Protein AF-A0A286TZJ7-F1 (afdb_monomer_lite)

Organism: NCBI:txid1284222

Foldseek 3Di:
DDLVVLLVVLLVLLVVLLVVLVVLVVPVPDPCSLVCLVVPQLVSLVVSLVSLVVSLVVCVVVADPVLNVLSVVLNVCVCCLNVPPVPPGSNVSSVSSSVSSVVSSVVSCVRRPPVVVVLVVLVVVLVVVLVVCLVPPVVSVVQCVVLVVVDDLSNVVVVQVSSVVSVHHDDDDDDPPDDDDDDPPDPDDDDD

Radius of gyration: 26.47 Å; chains: 1; bounding box: 58×46×73 Å

Secondary structure (DSSP, 8-state):
--HHHHHHHHHHHHHHHHHHHHHHHHH--STTHHHHIIIIIHHHHHHHHHHHHHHHHHHTTTS-HHHHHHHHHHHHHHHHHHS-TT---HHHHHHHHHHHHHHHHHHHHHHHS-HHHHHHHHHHHHHHHHHHHHHH-HHHHHHHHHHHHT-HHHHHHHHHHHHHHTT-----PPPTT---------------

Structure (mmCIF, N/CA/C/O backbone):
data_AF-A0A286TZJ7-F1
#
_entry.id   AF-A0A286TZJ7-F1
#
loop_
_atom_site.group_PDB
_atom_site.id
_atom_site.type_symbol
_atom_site.label_atom_id
_atom_site.label_alt_id
_atom_site.label_comp_id
_atom_site.label_asym_id
_atom_site.label_entity_id
_atom_site.label_seq_id
_atom_site.pdbx_PDB_ins_code
_atom_site.Cartn_x
_atom_site.Cartn_y
_atom_site.Cartn_z
_atom_site.occupancy
_atom_site.B_iso_or_equiv
_atom_site.auth_seq_id
_atom_site.auth_comp_id
_atom_site.auth_asym_id
_atom_site.auth_atom_id
_atom_site.pdbx_PDB_model_num
ATOM 1 N N . MET A 1 1 ? -10.012 10.947 -9.414 1.00 62.97 1 MET A N 1
ATOM 2 C CA . MET A 1 1 ? -9.593 9.661 -8.808 1.00 62.97 1 MET A CA 1
ATOM 3 C C . MET A 1 1 ? -9.092 9.919 -7.397 1.00 62.97 1 MET A C 1
ATOM 5 O O . MET A 1 1 ? -8.568 11.000 -7.150 1.00 62.97 1 MET A O 1
ATOM 9 N N . SER A 1 2 ? -9.296 8.975 -6.473 1.00 86.31 2 SER A N 1
ATOM 10 C CA . SER A 1 2 ? -8.725 9.069 -5.122 1.00 86.31 2 SER A CA 1
ATOM 11 C C . SER A 1 2 ? -7.233 8.723 -5.151 1.00 86.31 2 SER A C 1
ATOM 13 O O . SER A 1 2 ? -6.823 7.910 -5.982 1.00 86.31 2 SER A O 1
ATOM 15 N N . TRP A 1 3 ? -6.443 9.269 -4.220 1.00 87.44 3 TRP A N 1
ATOM 16 C CA . TRP A 1 3 ? -5.019 8.926 -4.100 1.00 87.44 3 TRP A CA 1
ATOM 17 C C . TRP A 1 3 ? -4.809 7.413 -3.905 1.00 87.44 3 TRP A C 1
ATOM 19 O O . TRP A 1 3 ? -3.866 6.840 -4.437 1.00 87.44 3 TRP A O 1
ATOM 29 N N . ARG A 1 4 ? -5.734 6.723 -3.220 1.00 87.31 4 ARG A N 1
ATOM 30 C CA . ARG A 1 4 ? -5.670 5.265 -3.013 1.00 87.31 4 ARG A CA 1
ATOM 31 C C . ARG A 1 4 ? -5.811 4.489 -4.323 1.00 87.31 4 ARG A C 1
ATOM 33 O O . ARG A 1 4 ? -5.135 3.485 -4.518 1.00 87.31 4 ARG A O 1
ATOM 40 N N . THR A 1 5 ? -6.689 4.949 -5.214 1.00 89.44 5 THR A N 1
ATOM 41 C CA . THR A 1 5 ? -6.897 4.336 -6.534 1.00 89.44 5 THR A CA 1
ATOM 42 C C . THR A 1 5 ? -5.672 4.529 -7.425 1.00 89.44 5 THR A C 1
ATOM 44 O O . THR A 1 5 ? -5.256 3.595 -8.100 1.00 89.44 5 THR A O 1
ATOM 47 N N . GLU A 1 6 ? -5.081 5.724 -7.401 1.00 92.75 6 GLU A N 1
ATOM 48 C CA . GLU A 1 6 ? -3.907 6.055 -8.213 1.00 92.75 6 GLU A CA 1
ATOM 49 C C . GLU A 1 6 ? -2.654 5.323 -7.721 1.00 92.75 6 GLU A C 1
ATOM 51 O O . GLU A 1 6 ? -1.965 4.693 -8.521 1.00 92.75 6 GLU A O 1
ATOM 56 N N . TRP A 1 7 ? -2.431 5.276 -6.400 1.00 94.31 7 TRP A N 1
ATOM 57 C CA . TRP A 1 7 ? -1.373 4.444 -5.826 1.00 94.31 7 TRP A CA 1
ATOM 58 C C . TRP A 1 7 ? -1.551 2.971 -6.194 1.00 94.31 7 TRP A C 1
ATOM 60 O O . TRP A 1 7 ? -0.586 2.318 -6.579 1.00 94.31 7 TRP A O 1
ATOM 70 N N . LYS A 1 8 ? -2.779 2.438 -6.113 1.00 93.75 8 LYS A N 1
ATOM 71 C CA . LYS A 1 8 ? -3.035 1.048 -6.497 1.00 93.75 8 LYS A CA 1
ATOM 72 C C . LYS A 1 8 ? -2.621 0.780 -7.947 1.00 93.75 8 LYS A C 1
ATOM 74 O O . LYS A 1 8 ? -1.963 -0.223 -8.194 1.00 93.75 8 LYS A O 1
ATOM 79 N N . ALA A 1 9 ? -2.929 1.682 -8.876 1.00 96.06 9 ALA A N 1
ATOM 80 C CA . ALA A 1 9 ? -2.510 1.539 -10.269 1.00 96.06 9 ALA A CA 1
ATOM 81 C C . ALA A 1 9 ? -0.975 1.533 -10.429 1.00 96.06 9 ALA A C 1
ATOM 83 O O . ALA A 1 9 ? -0.440 0.711 -11.170 1.00 96.06 9 ALA A O 1
ATOM 84 N N . ILE A 1 10 ? -0.258 2.405 -9.709 1.00 96.25 10 ILE A N 1
ATOM 85 C CA . ILE A 1 10 ? 1.217 2.437 -9.708 1.00 96.25 10 ILE A CA 1
ATOM 86 C C . ILE A 1 10 ? 1.787 1.140 -9.118 1.00 96.25 10 ILE A C 1
ATOM 88 O O . ILE A 1 10 ? 2.659 0.515 -9.718 1.00 96.25 10 ILE A O 1
ATOM 92 N N . SER A 1 11 ? 1.261 0.705 -7.973 1.00 95.81 11 SER A N 1
ATOM 93 C CA . SER A 1 11 ? 1.635 -0.541 -7.300 1.00 95.81 11 SER A CA 1
ATOM 94 C C . SER A 1 11 ? 1.440 -1.763 -8.201 1.00 95.81 11 SER A C 1
ATOM 96 O O . SER A 1 11 ? 2.353 -2.573 -8.323 1.00 95.81 11 SER A O 1
ATOM 98 N N . ASP A 1 12 ? 0.285 -1.883 -8.859 1.00 96.38 12 ASP A N 1
ATOM 99 C CA . ASP A 1 12 ? -0.020 -3.004 -9.757 1.00 96.38 12 ASP A CA 1
ATOM 100 C C . ASP A 1 12 ? 0.926 -3.009 -10.982 1.00 96.38 12 ASP A C 1
ATOM 102 O O . ASP A 1 12 ? 1.339 -4.065 -11.468 1.00 96.38 12 ASP A O 1
ATOM 106 N N . ARG A 1 13 ? 1.342 -1.826 -11.459 1.00 95.88 13 ARG A N 1
ATOM 107 C CA . ARG A 1 13 ? 2.341 -1.685 -12.532 1.00 95.88 13 ARG A CA 1
ATOM 108 C C . ARG A 1 13 ? 3.742 -2.108 -12.078 1.00 95.88 13 ARG A C 1
ATOM 110 O O . ARG A 1 13 ? 4.469 -2.717 -12.862 1.00 95.88 13 ARG A O 1
ATOM 117 N N . ILE A 1 14 ? 4.107 -1.825 -10.825 1.00 96.00 14 ILE A N 1
ATOM 118 C CA . ILE A 1 14 ? 5.344 -2.330 -10.214 1.00 96.00 14 ILE A CA 1
ATOM 119 C C . ILE A 1 14 ? 5.302 -3.861 -10.110 1.00 96.00 14 ILE A C 1
ATOM 121 O O . ILE A 1 14 ? 6.261 -4.514 -10.502 1.00 96.00 14 ILE A O 1
ATOM 125 N N . ASP A 1 15 ? 4.200 -4.457 -9.656 1.00 95.94 15 ASP A N 1
ATOM 126 C CA . ASP A 1 15 ? 4.084 -5.923 -9.603 1.00 95.94 15 ASP A CA 1
ATOM 127 C C . ASP A 1 15 ? 4.239 -6.553 -10.994 1.00 95.94 15 ASP A C 1
ATOM 129 O O . ASP A 1 15 ? 5.036 -7.471 -11.183 1.00 95.94 15 ASP A O 1
ATOM 133 N N . SER A 1 16 ? 3.570 -5.981 -11.997 1.00 94.50 16 SER A N 1
ATOM 134 C CA . SER A 1 16 ? 3.633 -6.464 -13.382 1.00 94.50 16 SER A CA 1
ATOM 135 C C . SER A 1 16 ? 5.063 -6.456 -13.945 1.00 94.50 16 SER A C 1
ATOM 137 O O . SER A 1 16 ? 5.475 -7.389 -14.637 1.00 94.50 16 SER A O 1
ATOM 139 N N . ILE A 1 17 ? 5.860 -5.419 -13.647 1.00 93.50 17 ILE A N 1
ATOM 140 C CA . ILE A 1 17 ? 7.251 -5.359 -14.119 1.00 93.50 17 ILE A CA 1
ATOM 141 C C . ILE A 1 17 ? 8.177 -6.296 -13.328 1.00 93.50 17 ILE A C 1
ATOM 143 O O . ILE A 1 17 ? 9.145 -6.812 -13.889 1.00 93.50 17 ILE A O 1
ATOM 147 N N . LEU A 1 18 ? 7.881 -6.570 -12.053 1.00 92.44 18 LEU A N 1
ATOM 148 C CA . LEU A 1 18 ? 8.602 -7.572 -11.260 1.00 92.44 18 LEU A CA 1
ATOM 149 C C . LEU A 1 18 ? 8.351 -8.990 -11.782 1.00 92.44 18 LEU A C 1
ATOM 151 O O . LEU A 1 18 ? 9.287 -9.792 -11.858 1.00 92.44 18 LEU A O 1
ATOM 155 N N . GLU A 1 19 ? 7.122 -9.291 -12.198 1.00 91.88 19 GLU A N 1
ATOM 156 C CA . GLU A 1 19 ? 6.775 -10.551 -12.863 1.00 91.88 19 GLU A CA 1
ATOM 157 C C . GLU A 1 19 ? 7.514 -10.692 -14.198 1.00 91.88 19 GLU A C 1
ATOM 159 O O . GLU A 1 19 ? 8.174 -11.707 -14.439 1.00 91.88 19 GLU A O 1
ATOM 164 N N . ALA A 1 20 ? 7.506 -9.643 -15.027 1.00 90.31 20 ALA A N 1
ATOM 165 C CA . ALA A 1 20 ? 8.268 -9.608 -16.275 1.00 90.31 20 ALA A CA 1
ATOM 166 C C . ALA A 1 20 ? 9.779 -9.774 -16.035 1.00 90.31 20 ALA A C 1
ATOM 168 O O . ALA A 1 20 ? 10.458 -10.492 -16.770 1.00 90.31 20 ALA A O 1
ATOM 169 N N . GLY A 1 21 ? 10.313 -9.158 -14.978 1.00 88.62 21 GLY A N 1
ATOM 170 C CA . GLY A 1 21 ? 11.701 -9.312 -14.550 1.00 88.62 21 GLY A CA 1
ATOM 171 C C . GLY A 1 21 ? 12.041 -10.723 -14.068 1.00 88.62 21 GLY A C 1
ATOM 172 O O . GLY A 1 21 ? 13.119 -11.236 -14.367 1.00 88.62 21 GLY A O 1
ATOM 173 N N . SER A 1 22 ? 11.114 -11.378 -13.371 1.00 87.06 22 SER A N 1
ATOM 174 C CA . SER A 1 22 ? 11.256 -12.770 -12.936 1.00 87.06 22 SER A CA 1
ATOM 175 C C . SER A 1 22 ? 11.242 -13.728 -14.123 1.00 87.06 22 SER A C 1
ATOM 177 O O . SER A 1 22 ? 12.079 -14.628 -14.187 1.00 87.06 22 SER A O 1
ATOM 179 N N . PHE A 1 23 ? 10.349 -13.507 -15.091 1.00 85.88 23 PHE A N 1
ATOM 180 C CA . PHE A 1 23 ? 10.344 -14.233 -16.360 1.00 85.88 23 PHE A CA 1
ATOM 181 C C . PHE A 1 23 ? 11.669 -14.026 -17.104 1.00 85.88 23 PHE A C 1
ATOM 183 O O . PHE A 1 23 ? 12.345 -14.981 -17.480 1.00 85.88 23 PHE A O 1
ATOM 190 N N . TYR A 1 24 ? 12.109 -12.776 -17.226 1.00 82.81 24 TYR A N 1
ATOM 191 C CA . TYR A 1 24 ? 13.385 -12.437 -17.843 1.00 82.81 24 TYR A CA 1
ATOM 192 C C . TYR A 1 24 ? 14.578 -13.129 -17.163 1.00 82.81 24 TYR A C 1
ATOM 194 O O . TYR A 1 24 ? 15.441 -13.662 -17.851 1.00 82.81 24 TYR A O 1
ATOM 202 N N . ALA A 1 25 ? 14.625 -13.189 -15.830 1.00 80.94 25 ALA A N 1
ATOM 203 C CA . ALA A 1 25 ? 15.700 -13.866 -15.104 1.00 80.94 25 ALA A CA 1
ATOM 204 C C . ALA A 1 25 ? 15.694 -15.395 -15.295 1.00 80.94 25 ALA A C 1
ATOM 206 O O . ALA A 1 25 ? 16.758 -16.010 -15.278 1.00 80.94 25 ALA A O 1
ATOM 207 N N . GLN A 1 26 ? 14.521 -16.005 -15.489 1.00 80.50 26 GLN A N 1
ATOM 208 C CA . GLN A 1 26 ? 14.386 -17.447 -15.730 1.00 80.50 26 GLN A CA 1
ATOM 209 C C . GLN A 1 26 ? 14.853 -17.855 -17.135 1.00 80.50 26 GLN A C 1
ATOM 211 O O . GLN A 1 26 ? 15.425 -18.930 -17.297 1.00 80.50 26 GLN A O 1
ATOM 216 N N . PHE A 1 27 ? 14.651 -16.996 -18.139 1.00 72.44 27 PHE A N 1
ATOM 217 C CA . PHE A 1 27 ? 14.939 -17.304 -19.549 1.00 72.44 27 PHE A CA 1
ATOM 218 C C . PHE A 1 27 ? 16.126 -16.513 -20.140 1.00 72.44 27 PHE A C 1
ATOM 220 O O . PHE A 1 27 ? 16.501 -16.717 -21.293 1.00 72.44 27 PHE A O 1
ATOM 227 N N . GLY A 1 28 ? 16.746 -15.622 -19.361 1.00 62.59 28 GLY A N 1
ATOM 228 C CA . GLY A 1 28 ? 17.702 -14.601 -19.812 1.00 62.59 28 GLY A CA 1
ATOM 229 C C . GLY A 1 28 ? 19.151 -15.043 -20.040 1.00 62.59 28 GLY A C 1
ATOM 230 O O . GLY A 1 28 ? 20.015 -14.183 -20.181 1.00 62.59 28 GLY A O 1
ATOM 231 N N . ASN A 1 29 ? 19.438 -16.347 -20.100 1.00 57.53 29 ASN A N 1
ATOM 232 C CA . ASN A 1 29 ? 20.785 -16.873 -20.382 1.00 57.53 29 ASN A CA 1
ATOM 233 C C . ASN A 1 29 ? 21.163 -16.861 -21.881 1.00 57.53 29 ASN A C 1
ATOM 235 O O . ASN A 1 29 ? 22.188 -17.42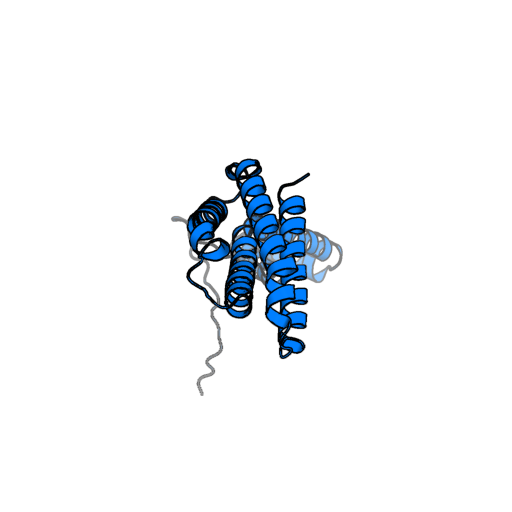5 -22.260 1.00 57.53 29 ASN A O 1
ATOM 239 N N . SER A 1 30 ? 20.356 -16.245 -22.748 1.00 57.47 30 SER A N 1
ATOM 240 C CA . SER A 1 30 ? 20.678 -16.078 -24.168 1.00 57.47 30 SER A CA 1
ATOM 241 C C . SER A 1 30 ? 21.525 -14.822 -24.404 1.00 57.47 30 SER A C 1
ATOM 243 O O . SER A 1 30 ? 21.403 -13.821 -23.697 1.00 57.47 30 SER A O 1
ATOM 245 N N . SER A 1 31 ? 22.370 -14.849 -25.438 1.00 58.53 31 SER A N 1
ATOM 246 C CA . SER A 1 31 ? 23.211 -13.721 -25.880 1.00 58.53 31 SER A CA 1
ATOM 247 C C . SER A 1 31 ? 22.436 -12.420 -26.155 1.00 58.53 31 SER A C 1
ATOM 249 O O . SER A 1 31 ? 23.036 -11.348 -26.176 1.00 58.53 31 SER A O 1
ATOM 251 N N . ASP A 1 32 ? 21.108 -12.501 -26.293 1.00 59.75 32 ASP A N 1
ATOM 252 C CA . ASP A 1 32 ? 20.198 -11.384 -26.574 1.00 59.75 32 ASP A CA 1
ATOM 253 C C . ASP A 1 32 ? 19.506 -10.809 -25.325 1.00 59.75 32 ASP A C 1
ATOM 255 O O . ASP A 1 32 ? 18.753 -9.832 -25.419 1.00 59.75 32 ASP A O 1
ATOM 259 N N . GLY A 1 33 ? 19.778 -11.359 -24.134 1.00 59.88 33 GLY A N 1
ATOM 260 C CA . GLY A 1 33 ? 19.152 -10.934 -22.881 1.00 59.88 33 GLY A CA 1
ATOM 261 C C . GLY A 1 33 ? 19.314 -9.434 -22.603 1.00 59.88 33 GLY A C 1
ATOM 262 O O . GLY A 1 33 ? 18.386 -8.786 -22.119 1.00 59.88 33 GLY A O 1
ATOM 263 N N . GLY A 1 34 ? 20.442 -8.822 -22.969 1.00 65.12 34 GLY A N 1
ATOM 264 C CA . GLY A 1 34 ? 20.665 -7.384 -22.760 1.00 65.12 34 GLY A CA 1
ATOM 265 C C . GLY A 1 34 ? 19.677 -6.472 -23.509 1.00 65.12 34 GLY A C 1
ATOM 266 O O . GLY A 1 34 ? 19.332 -5.401 -23.010 1.00 65.12 34 GLY A O 1
ATOM 267 N N . SER A 1 35 ? 19.171 -6.909 -24.670 1.00 70.62 35 SER A N 1
ATOM 268 C CA . SER A 1 35 ? 18.261 -6.131 -25.526 1.00 70.62 35 SER A CA 1
ATOM 269 C C . SER A 1 35 ? 16.861 -6.001 -24.914 1.00 70.62 35 SER A C 1
ATOM 271 O O . SER A 1 35 ? 16.283 -4.914 -24.913 1.00 70.62 35 SER A O 1
ATOM 273 N N . ALA A 1 36 ? 16.335 -7.080 -24.323 1.00 74.56 36 ALA A N 1
ATOM 274 C CA . ALA A 1 36 ? 15.010 -7.089 -23.697 1.00 74.56 36 ALA A CA 1
ATOM 275 C C . ALA A 1 36 ? 14.947 -6.198 -22.442 1.00 74.56 36 ALA A C 1
ATOM 277 O O . ALA A 1 36 ? 13.985 -5.452 -22.253 1.00 74.56 36 ALA A O 1
ATOM 278 N N . ALA A 1 37 ? 16.002 -6.208 -21.621 1.00 79.00 37 ALA A N 1
ATOM 279 C CA . ALA A 1 37 ? 16.112 -5.322 -20.463 1.00 79.00 37 ALA A CA 1
ATOM 280 C C . ALA A 1 37 ? 16.147 -3.840 -20.873 1.00 79.00 37 ALA A C 1
ATOM 282 O O . ALA A 1 37 ? 15.450 -3.015 -20.282 1.00 79.00 37 ALA A O 1
ATOM 283 N N . HIS A 1 38 ? 16.924 -3.508 -21.909 1.00 78.88 38 HIS A N 1
ATOM 284 C CA . HIS A 1 38 ? 17.101 -2.130 -22.367 1.00 78.88 38 HIS A CA 1
ATOM 285 C C . HIS A 1 38 ? 15.878 -1.564 -23.102 1.00 78.88 38 HIS A C 1
ATOM 287 O O . HIS A 1 38 ? 15.596 -0.376 -22.984 1.00 78.88 38 HIS A O 1
ATOM 293 N N . LYS A 1 39 ? 15.143 -2.399 -23.847 1.00 81.88 39 LYS A N 1
ATOM 294 C CA . LYS A 1 39 ? 13.960 -1.971 -24.614 1.00 81.88 39 LYS A CA 1
ATOM 295 C C . LYS A 1 39 ? 12.646 -2.066 -23.838 1.00 81.88 39 LYS A C 1
ATOM 297 O O . LYS A 1 39 ? 11.702 -1.375 -24.198 1.00 81.88 39 LYS A O 1
ATOM 302 N N . GLY A 1 40 ? 12.575 -2.924 -22.820 1.00 84.38 40 GLY A N 1
ATOM 303 C CA . GLY A 1 40 ? 11.355 -3.175 -22.051 1.00 84.38 40 GLY A CA 1
ATOM 304 C C . GLY A 1 40 ? 11.468 -2.714 -20.602 1.00 84.38 40 GLY A C 1
ATOM 305 O O . GLY A 1 40 ? 10.911 -1.687 -20.227 1.00 84.38 40 GLY A O 1
ATOM 306 N N . LEU A 1 41 ? 12.216 -3.467 -19.788 1.00 87.06 41 LEU A N 1
ATOM 307 C CA . LEU A 1 41 ? 12.232 -3.295 -18.328 1.00 87.06 41 LEU A CA 1
ATOM 308 C C . LEU A 1 41 ? 12.702 -1.898 -17.895 1.00 87.06 41 LEU A C 1
ATOM 310 O O . LEU A 1 41 ? 12.052 -1.252 -17.080 1.00 87.06 41 LEU A O 1
ATOM 314 N N . ILE A 1 42 ? 13.815 -1.403 -18.441 1.00 84.94 42 ILE A N 1
ATOM 315 C CA . ILE A 1 42 ? 14.370 -0.105 -18.029 1.00 84.94 42 ILE A CA 1
ATOM 316 C C . ILE A 1 42 ? 13.432 1.062 -18.409 1.00 84.94 42 ILE A C 1
ATOM 318 O O . ILE A 1 42 ? 13.132 1.870 -17.527 1.00 84.94 42 ILE A O 1
ATOM 322 N N . PRO A 1 43 ? 12.924 1.175 -19.656 1.00 88.38 43 PRO A N 1
ATOM 323 C CA . PRO A 1 43 ? 11.951 2.207 -20.017 1.00 88.38 43 PRO A CA 1
ATOM 324 C C . PRO A 1 43 ? 10.679 2.174 -19.167 1.00 88.38 43 PRO A C 1
ATOM 326 O O . PRO A 1 43 ? 10.292 3.205 -18.622 1.00 88.38 43 PRO A O 1
ATOM 329 N N . THR A 1 44 ? 10.068 1.002 -18.967 1.00 90.56 44 THR A N 1
ATOM 330 C CA . THR A 1 44 ? 8.853 0.891 -18.143 1.00 90.56 44 THR A CA 1
ATOM 331 C C . THR A 1 44 ? 9.117 1.291 -16.691 1.00 90.56 44 THR A C 1
ATOM 333 O O . THR A 1 44 ? 8.289 1.954 -16.068 1.00 90.56 44 THR A O 1
ATOM 336 N N . ALA A 1 45 ? 10.289 0.956 -16.148 1.00 89.56 45 ALA A N 1
ATOM 337 C CA . ALA A 1 45 ? 10.679 1.373 -14.808 1.00 89.56 45 ALA A CA 1
ATOM 338 C C . ALA A 1 45 ? 10.830 2.906 -14.695 1.00 89.56 45 ALA A C 1
ATOM 340 O O . ALA A 1 45 ? 10.427 3.490 -13.688 1.00 89.56 45 ALA A O 1
ATOM 341 N N . LYS A 1 46 ? 11.327 3.577 -15.745 1.00 88.69 46 LYS A N 1
ATOM 342 C CA . LYS A 1 46 ? 11.368 5.050 -15.820 1.00 88.69 46 LYS A CA 1
ATOM 343 C C . LYS A 1 46 ? 9.970 5.666 -15.881 1.00 88.69 46 LYS A C 1
ATOM 345 O O . LYS A 1 46 ? 9.714 6.648 -15.196 1.00 88.69 46 LYS A O 1
ATOM 350 N N . GLU A 1 47 ? 9.042 5.069 -16.624 1.00 92.31 47 GLU A N 1
ATOM 351 C CA . GLU A 1 47 ? 7.649 5.539 -16.661 1.00 92.31 47 GLU A CA 1
ATOM 352 C C . GLU A 1 47 ? 6.951 5.401 -15.298 1.00 92.31 47 GLU A C 1
ATOM 354 O O . GLU A 1 47 ? 6.148 6.257 -14.918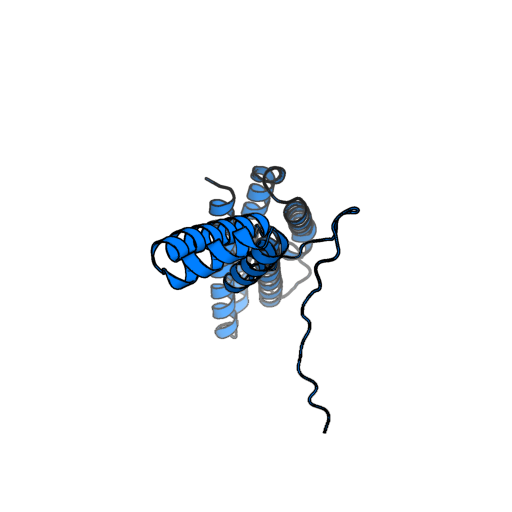 1.00 92.31 47 GLU A O 1
ATOM 359 N N . ILE A 1 48 ? 7.255 4.340 -14.540 1.00 93.31 48 ILE A N 1
ATOM 360 C CA . ILE A 1 48 ? 6.776 4.174 -13.159 1.00 93.31 48 ILE A CA 1
ATOM 361 C C . ILE A 1 48 ? 7.324 5.291 -12.270 1.00 93.31 48 ILE A C 1
ATOM 363 O O . ILE A 1 48 ? 6.565 5.860 -11.485 1.00 93.31 48 ILE A O 1
ATOM 367 N N . ARG A 1 49 ? 8.609 5.640 -12.411 1.00 90.12 49 ARG A N 1
ATOM 368 C CA . ARG A 1 49 ? 9.214 6.764 -11.685 1.00 90.12 49 ARG A CA 1
ATOM 369 C C . ARG A 1 49 ? 8.472 8.068 -11.981 1.00 90.12 49 ARG A C 1
ATOM 371 O O . ARG A 1 49 ? 8.016 8.703 -11.039 1.00 90.12 49 ARG A O 1
ATOM 378 N N . THR A 1 50 ? 8.275 8.421 -13.251 1.00 92.12 50 THR A N 1
ATOM 379 C CA . THR A 1 50 ? 7.524 9.633 -13.626 1.00 92.12 50 THR A CA 1
ATOM 380 C C . THR A 1 50 ? 6.107 9.618 -13.050 1.00 92.12 50 THR A C 1
ATOM 382 O O . THR A 1 50 ? 5.673 10.590 -12.445 1.00 92.12 50 THR A O 1
ATOM 385 N N . SER A 1 51 ? 5.417 8.474 -13.120 1.00 94.44 51 SER A N 1
ATOM 386 C CA . SER A 1 51 ? 4.079 8.323 -12.522 1.00 94.44 51 SER A CA 1
ATOM 387 C C . SER A 1 51 ? 4.093 8.527 -10.997 1.00 94.44 51 SER A C 1
ATOM 389 O O . SER A 1 51 ? 3.129 9.021 -10.420 1.00 94.44 51 SER A O 1
ATOM 391 N N . THR A 1 52 ? 5.184 8.138 -10.334 1.00 93.38 52 THR A N 1
ATOM 392 C CA . THR A 1 52 ? 5.387 8.293 -8.886 1.00 93.38 52 THR A CA 1
ATOM 393 C C . THR A 1 52 ? 5.681 9.751 -8.512 1.00 93.38 52 THR A C 1
ATOM 395 O O . THR A 1 52 ? 5.190 10.231 -7.492 1.00 93.38 52 THR A O 1
ATOM 398 N N . GLU A 1 53 ? 6.432 10.471 -9.348 1.00 93.00 53 GLU A N 1
ATOM 399 C CA . GLU A 1 53 ? 6.678 11.913 -9.214 1.00 93.00 53 GLU A CA 1
ATOM 400 C C . GLU A 1 53 ? 5.379 12.716 -9.369 1.00 93.00 53 GLU A C 1
ATOM 402 O O . GLU A 1 53 ? 5.051 13.536 -8.508 1.00 93.00 53 GLU A O 1
ATOM 407 N N . ASP A 1 54 ? 4.589 12.417 -10.403 1.00 94.75 54 ASP A N 1
ATOM 408 C CA . ASP A 1 54 ? 3.277 13.033 -10.628 1.00 94.75 54 ASP A CA 1
ATOM 409 C C . ASP A 1 54 ? 2.322 12.771 -9.457 1.00 94.75 54 ASP A C 1
ATOM 411 O O . ASP A 1 54 ? 1.634 13.679 -8.978 1.00 94.75 54 ASP A O 1
ATOM 415 N N . PHE A 1 55 ? 2.318 11.535 -8.950 1.00 94.75 55 PHE A N 1
ATOM 416 C CA . PHE A 1 55 ? 1.539 11.151 -7.780 1.00 94.75 55 PHE A CA 1
ATOM 417 C C . PHE A 1 55 ? 1.932 11.955 -6.536 1.00 94.75 55 PHE A C 1
ATOM 419 O O . PHE A 1 55 ? 1.045 12.427 -5.819 1.00 94.75 55 PHE A O 1
ATOM 426 N N . ASN A 1 56 ? 3.236 12.141 -6.291 1.00 93.00 56 ASN A N 1
ATOM 427 C CA . ASN A 1 56 ? 3.714 12.954 -5.175 1.00 93.00 56 ASN A CA 1
ATOM 428 C C . ASN A 1 56 ? 3.188 14.384 -5.307 1.00 93.00 56 ASN A C 1
ATOM 430 O O . ASN A 1 56 ? 2.412 14.821 -4.463 1.00 93.00 56 ASN A O 1
ATOM 434 N N . ASN A 1 57 ? 3.484 15.052 -6.425 1.00 92.56 57 ASN A N 1
ATOM 435 C CA . ASN A 1 57 ? 3.097 16.444 -6.680 1.00 92.56 57 ASN A CA 1
ATOM 436 C C . ASN A 1 57 ? 1.597 16.701 -6.475 1.00 92.56 57 ASN A C 1
ATOM 438 O O . ASN A 1 57 ? 1.188 17.768 -6.016 1.00 92.56 57 ASN A O 1
ATOM 442 N N . LYS A 1 58 ? 0.763 15.715 -6.808 1.00 93.62 58 LYS A N 1
ATOM 443 C CA . LYS A 1 58 ? -0.693 15.805 -6.711 1.00 93.62 58 LYS A CA 1
ATOM 444 C C . LYS A 1 58 ? -1.242 15.547 -5.308 1.00 93.62 58 LYS A C 1
ATOM 446 O O . LYS A 1 58 ? -2.288 16.097 -4.960 1.00 93.62 58 LYS A O 1
ATOM 451 N N . TYR A 1 59 ? -0.587 14.696 -4.516 1.00 91.31 59 TYR A N 1
ATOM 452 C CA . TYR A 1 59 ? -1.144 14.176 -3.264 1.00 91.31 59 TYR A CA 1
ATOM 453 C C . TYR A 1 59 ? -0.271 14.382 -2.022 1.00 91.31 59 TYR A C 1
ATOM 455 O O . TYR A 1 59 ? -0.690 13.955 -0.949 1.00 91.31 59 TYR A O 1
ATOM 463 N N . THR A 1 60 ? 0.862 15.090 -2.106 1.00 88.06 60 THR A N 1
ATOM 464 C CA . THR A 1 60 ? 1.757 15.417 -0.974 1.00 88.06 60 THR A CA 1
ATOM 465 C C . THR A 1 60 ? 1.001 15.846 0.290 1.00 88.06 60 THR A C 1
ATOM 467 O O . THR A 1 60 ? 1.324 15.391 1.384 1.00 88.06 60 THR A O 1
ATOM 470 N N . GLN A 1 61 ? -0.027 16.692 0.150 1.00 87.06 61 GLN A N 1
ATOM 471 C CA . GLN A 1 61 ? -0.800 17.225 1.283 1.00 87.06 61 GLN A CA 1
ATOM 472 C C . GLN A 1 61 ? -1.821 16.240 1.878 1.00 87.06 61 GLN A C 1
ATOM 474 O O . GLN A 1 61 ? -2.320 16.470 2.975 1.00 87.06 61 GLN A O 1
ATOM 479 N N . LEU A 1 62 ? -2.165 15.167 1.159 1.00 84.81 62 LEU A N 1
ATOM 480 C CA . LEU A 1 62 ? -3.146 14.164 1.593 1.00 84.81 62 LEU A CA 1
ATOM 481 C C . LEU A 1 62 ? -2.496 12.913 2.197 1.00 84.81 62 LEU A C 1
ATOM 483 O O . LEU A 1 62 ? -3.200 12.067 2.752 1.00 84.81 62 LEU A O 1
ATOM 487 N N . LEU A 1 63 ? -1.181 12.764 2.048 1.00 85.62 63 LEU A N 1
ATOM 488 C CA . LEU A 1 63 ? -0.430 11.612 2.528 1.00 85.62 63 LEU A CA 1
ATOM 489 C C . LEU A 1 63 ? 0.061 11.830 3.969 1.00 85.62 63 LEU A C 1
ATOM 491 O O . LEU A 1 63 ? 0.330 12.964 4.372 1.00 85.62 63 LEU A O 1
ATOM 495 N N . PRO A 1 64 ? 0.228 10.753 4.760 1.00 85.25 64 PRO A N 1
ATOM 496 C CA . PRO A 1 64 ? 0.926 10.839 6.036 1.00 85.25 64 PRO A CA 1
ATOM 497 C C . PRO A 1 64 ? 2.333 11.415 5.847 1.00 85.25 64 PRO A C 1
ATOM 499 O O . PRO A 1 64 ? 3.041 11.012 4.926 1.00 85.25 64 PRO A O 1
ATOM 502 N N . VAL A 1 65 ? 2.780 12.279 6.765 1.00 86.00 65 VAL A N 1
ATOM 503 C CA . VAL A 1 65 ? 4.111 12.920 6.705 1.00 86.00 65 VAL A CA 1
ATOM 504 C C . VAL A 1 65 ? 5.231 11.892 6.505 1.00 86.00 65 VAL A C 1
ATOM 506 O O . VAL A 1 65 ? 6.132 12.095 5.698 1.00 86.00 65 VAL A O 1
ATOM 509 N N . SER A 1 66 ? 5.141 10.744 7.182 1.00 84.94 66 SER A N 1
ATOM 510 C CA . SER A 1 66 ? 6.108 9.648 7.056 1.00 84.94 66 SER A CA 1
ATOM 511 C C . SER A 1 66 ? 6.142 9.006 5.664 1.00 84.94 66 SER A C 1
ATOM 513 O O . SER A 1 66 ? 7.198 8.525 5.250 1.00 84.94 66 SER A O 1
ATOM 515 N N . ALA A 1 67 ? 5.012 8.977 4.954 1.00 90.19 67 ALA A N 1
ATOM 516 C CA . ALA A 1 67 ? 4.915 8.484 3.586 1.00 90.19 67 ALA A CA 1
ATOM 517 C C . ALA A 1 67 ? 5.451 9.525 2.598 1.00 90.19 67 ALA A C 1
ATOM 519 O O . ALA A 1 67 ? 6.248 9.170 1.735 1.00 90.19 67 ALA A O 1
ATOM 520 N N . THR A 1 68 ? 5.091 10.798 2.779 1.00 90.81 68 THR A N 1
ATOM 521 C CA . THR A 1 68 ? 5.586 11.915 1.964 1.00 90.81 68 THR A CA 1
ATOM 522 C C . THR A 1 68 ? 7.108 12.011 2.014 1.00 90.81 68 THR A C 1
ATOM 524 O O . THR A 1 68 ? 7.755 11.938 0.978 1.00 90.81 68 THR A O 1
ATOM 527 N N . SER A 1 69 ? 7.710 12.034 3.210 1.00 90.88 69 SER A N 1
ATOM 528 C CA . SER A 1 69 ? 9.173 12.099 3.339 1.00 90.88 69 SER A CA 1
ATOM 529 C C . SER A 1 69 ? 9.890 10.894 2.721 1.00 90.88 69 SER A C 1
ATOM 531 O O . SER A 1 69 ? 11.011 11.019 2.234 1.00 90.88 69 SER A O 1
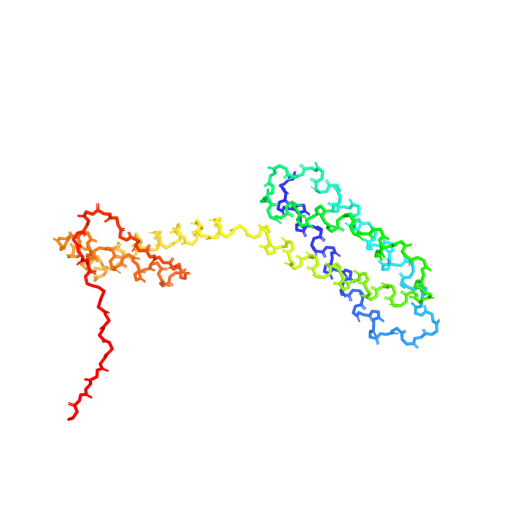ATOM 533 N N . TYR A 1 70 ? 9.266 9.712 2.748 1.00 91.88 70 TYR A N 1
ATOM 534 C CA . TYR A 1 70 ? 9.827 8.527 2.098 1.00 91.88 70 TYR A CA 1
ATOM 535 C C . TYR A 1 70 ? 9.745 8.623 0.571 1.00 91.88 70 TYR A C 1
ATOM 537 O O . TYR A 1 70 ? 10.697 8.258 -0.116 1.00 91.88 70 TYR A O 1
ATOM 545 N N . LEU A 1 71 ? 8.630 9.137 0.053 1.00 92.50 71 LEU A N 1
ATOM 546 C CA . LEU A 1 71 ? 8.409 9.349 -1.371 1.00 92.50 71 LEU A CA 1
ATOM 547 C C . LEU A 1 71 ? 9.374 10.395 -1.943 1.00 92.50 71 LEU A C 1
ATOM 549 O O . LEU A 1 71 ? 10.006 10.134 -2.963 1.00 92.50 71 LEU A O 1
ATOM 553 N N . ASP A 1 72 ? 9.557 11.518 -1.244 1.00 92.19 72 ASP A N 1
ATOM 554 C CA . ASP A 1 72 ? 10.518 12.566 -1.609 1.00 92.19 72 ASP A CA 1
ATOM 555 C C . ASP A 1 72 ? 11.945 12.017 -1.676 1.00 92.19 72 ASP A C 1
ATOM 557 O O . ASP A 1 72 ? 12.671 12.260 -2.641 1.00 92.19 72 ASP A O 1
ATOM 561 N N . LYS A 1 73 ? 12.337 11.218 -0.674 1.00 91.25 73 LYS A N 1
ATOM 562 C CA . LYS A 1 73 ? 13.645 10.559 -0.658 1.00 91.25 73 LYS A CA 1
ATOM 563 C C . LYS A 1 73 ? 13.810 9.615 -1.849 1.00 91.25 73 LYS A C 1
ATOM 565 O O . LYS A 1 73 ? 14.822 9.677 -2.536 1.00 91.25 73 LYS A O 1
ATOM 570 N N . PHE A 1 74 ? 12.819 8.764 -2.113 1.00 90.69 74 PHE A N 1
ATOM 571 C CA . PHE A 1 74 ? 12.870 7.836 -3.241 1.00 90.69 74 PHE A CA 1
ATOM 572 C C . PHE A 1 74 ? 13.025 8.567 -4.584 1.00 90.69 74 PHE A C 1
ATOM 574 O O . PHE A 1 74 ? 13.833 8.152 -5.410 1.00 90.69 74 PHE A O 1
ATOM 581 N N . ILE A 1 75 ? 12.294 9.668 -4.785 1.00 89.94 75 ILE A N 1
ATOM 582 C CA . ILE A 1 75 ? 12.383 10.502 -5.993 1.00 89.94 75 ILE A CA 1
ATOM 583 C C . ILE A 1 75 ? 13.760 11.171 -6.107 1.00 89.94 75 ILE A C 1
ATOM 585 O O . ILE A 1 75 ? 14.343 11.184 -7.189 1.00 89.94 75 ILE A O 1
ATOM 589 N N . SER A 1 76 ? 14.298 11.690 -5.000 1.00 88.25 76 SER A N 1
ATOM 590 C CA . SER A 1 76 ? 15.623 12.324 -4.953 1.00 88.25 76 SER A CA 1
ATOM 591 C C . SER A 1 76 ? 16.755 11.348 -5.276 1.00 88.25 76 SER A C 1
ATOM 593 O O . SER A 1 76 ? 17.685 11.705 -5.995 1.00 88.25 76 SER A O 1
ATOM 595 N N . ASP A 1 77 ? 16.678 10.121 -4.764 1.00 83.50 77 ASP A N 1
ATOM 596 C CA . ASP A 1 77 ? 17.716 9.105 -4.963 1.00 83.50 77 ASP A CA 1
ATOM 597 C C . ASP A 1 77 ? 17.591 8.434 -6.358 1.00 83.50 77 ASP A C 1
ATOM 599 O O . ASP A 1 77 ? 18.525 7.804 -6.854 1.00 83.50 77 ASP A O 1
ATOM 603 N N . ALA A 1 78 ? 16.450 8.596 -7.044 1.00 71.81 78 ALA A N 1
ATOM 604 C CA . ALA A 1 78 ? 16.132 7.931 -8.309 1.00 71.81 78 ALA A CA 1
ATOM 605 C C . ALA A 1 78 ? 17.155 8.136 -9.453 1.00 71.81 78 ALA A C 1
ATOM 607 O O . ALA A 1 78 ? 17.478 7.150 -10.125 1.00 71.81 78 ALA A O 1
ATOM 608 N N . PRO A 1 79 ? 17.707 9.336 -9.722 1.00 70.81 79 PRO A N 1
ATOM 609 C CA . PRO A 1 79 ? 18.674 9.517 -10.809 1.00 70.81 79 PRO A CA 1
ATOM 610 C C . PRO A 1 79 ? 19.888 8.578 -10.699 1.00 70.81 79 PRO A C 1
ATOM 612 O O . PRO A 1 79 ? 20.348 8.034 -11.704 1.00 70.81 79 PRO A O 1
ATOM 615 N N . GLU A 1 80 ? 20.344 8.276 -9.480 1.00 68.69 80 GLU A N 1
ATOM 616 C CA . GLU A 1 80 ? 21.454 7.346 -9.236 1.00 68.69 80 GLU A CA 1
ATOM 617 C C . GLU A 1 80 ? 21.116 5.891 -9.617 1.00 68.69 80 GLU A C 1
ATOM 619 O O . GLU A 1 80 ? 22.002 5.086 -9.906 1.00 68.69 80 GLU A O 1
ATOM 624 N N . PHE A 1 81 ? 19.832 5.540 -9.676 1.00 67.12 81 PHE A N 1
ATOM 625 C CA . PHE A 1 81 ? 19.370 4.174 -9.927 1.00 67.12 81 PHE A CA 1
ATOM 626 C C . PHE A 1 81 ? 18.892 3.936 -11.361 1.00 67.12 81 PHE A C 1
ATOM 628 O O . PHE A 1 81 ? 19.025 2.826 -11.877 1.00 67.12 81 PHE A O 1
ATOM 635 N N . PHE A 1 82 ? 18.323 4.960 -12.003 1.00 67.62 82 PHE A N 1
ATOM 636 C CA . PHE A 1 82 ? 17.716 4.855 -13.337 1.00 67.62 82 PHE A CA 1
ATOM 637 C C . PHE A 1 82 ? 18.592 5.423 -14.461 1.00 67.62 82 PHE A C 1
ATOM 639 O O . PHE A 1 82 ? 18.348 5.130 -15.637 1.00 67.62 82 PHE A O 1
ATOM 646 N N . GLU A 1 83 ? 19.586 6.248 -14.124 1.00 69.75 83 GLU A N 1
ATOM 647 C CA . GLU A 1 83 ? 20.400 6.988 -15.099 1.00 69.75 83 GLU A CA 1
ATOM 648 C C . GLU A 1 83 ? 21.903 6.707 -14.964 1.00 69.75 83 GLU A C 1
ATOM 650 O O . GLU A 1 83 ? 22.695 7.181 -15.777 1.00 69.75 83 GLU A O 1
ATOM 655 N N . ASN A 1 84 ? 22.310 5.884 -13.992 1.00 63.59 84 ASN A N 1
ATOM 656 C CA . ASN A 1 84 ? 23.714 5.577 -13.751 1.00 63.59 84 ASN A CA 1
ATOM 657 C C . ASN A 1 84 ? 24.322 4.727 -14.877 1.00 63.59 84 ASN A C 1
ATOM 659 O O . ASN A 1 84 ? 24.201 3.501 -14.934 1.00 63.59 84 ASN A O 1
ATOM 663 N N . SER A 1 85 ? 25.017 5.422 -15.772 1.00 54.97 85 SER A N 1
ATOM 664 C CA . SER A 1 85 ? 25.717 4.901 -16.947 1.00 54.97 85 SER A CA 1
ATOM 665 C C . SER A 1 85 ? 26.958 4.064 -16.617 1.00 54.97 85 SER A C 1
ATOM 667 O O . SER A 1 85 ? 27.514 3.425 -17.511 1.00 54.97 85 SER A O 1
ATOM 669 N N . ASN A 1 86 ? 27.384 4.008 -15.348 1.00 58.16 86 ASN A N 1
ATOM 670 C CA . ASN A 1 86 ? 28.547 3.216 -14.936 1.00 58.16 86 ASN A CA 1
ATOM 671 C C . ASN A 1 86 ? 28.256 1.708 -14.875 1.00 58.16 86 ASN A C 1
ATOM 673 O O . ASN A 1 86 ? 29.187 0.896 -14.868 1.00 58.16 86 ASN A O 1
ATOM 677 N N . VAL A 1 87 ? 26.981 1.300 -14.865 1.00 62.56 87 VAL A N 1
ATOM 678 C CA . VAL A 1 87 ? 26.597 -0.114 -14.922 1.00 62.56 87 VAL A CA 1
ATOM 679 C C . VAL A 1 87 ? 26.670 -0.600 -16.370 1.00 62.56 87 VAL A C 1
ATOM 681 O O . VAL A 1 87 ? 25.728 -0.470 -17.146 1.00 62.56 87 VAL A O 1
ATOM 684 N N . LYS A 1 88 ? 27.801 -1.215 -16.733 1.00 66.44 88 LYS A N 1
ATOM 685 C CA . LYS A 1 88 ? 28.066 -1.719 -18.097 1.00 66.44 88 LYS A CA 1
ATOM 686 C C . LYS A 1 88 ? 27.141 -2.861 -18.547 1.00 66.44 88 LYS A C 1
ATOM 688 O O . LYS A 1 88 ? 27.132 -3.200 -19.725 1.00 66.44 88 LYS A O 1
ATOM 693 N N . SER A 1 89 ? 26.394 -3.478 -17.627 1.00 77.50 89 SER A N 1
ATOM 694 C CA . SER A 1 89 ? 25.518 -4.620 -17.910 1.00 77.50 89 SER A CA 1
ATOM 695 C C . SER A 1 89 ? 24.038 -4.237 -17.772 1.00 77.50 89 SER A C 1
ATOM 697 O O . SER A 1 89 ? 23.577 -4.020 -16.648 1.00 77.50 89 SER A O 1
ATOM 699 N N . PRO A 1 90 ? 23.260 -4.224 -18.874 1.00 76.12 90 PRO A N 1
ATOM 700 C CA . PRO A 1 90 ? 21.812 -3.997 -18.835 1.00 76.12 90 PRO A CA 1
ATOM 701 C C . PRO A 1 90 ? 21.069 -4.975 -17.916 1.00 76.12 90 PRO A C 1
ATOM 703 O O . PRO A 1 90 ? 20.077 -4.610 -17.292 1.00 76.12 90 PRO A O 1
ATOM 706 N N . TYR A 1 91 ? 21.583 -6.202 -17.791 1.00 76.38 91 TYR A N 1
ATOM 707 C CA . TYR A 1 91 ? 21.052 -7.217 -16.884 1.00 76.38 91 TYR A CA 1
ATOM 708 C C . TYR A 1 91 ? 21.202 -6.808 -15.413 1.00 76.38 91 TYR A C 1
ATOM 710 O O . TYR A 1 91 ? 20.251 -6.892 -14.635 1.00 76.38 91 TYR A O 1
ATOM 718 N N . LEU A 1 92 ? 22.394 -6.336 -15.027 1.00 78.25 92 LEU A N 1
ATOM 719 C CA . LEU A 1 92 ? 22.651 -5.880 -13.661 1.00 78.25 92 LEU A CA 1
ATOM 720 C C . LEU A 1 92 ? 21.829 -4.628 -13.338 1.00 78.25 92 LEU A C 1
ATOM 722 O O . LEU A 1 92 ? 21.243 -4.552 -12.262 1.00 78.25 92 LEU A O 1
ATOM 726 N N . MET A 1 93 ? 21.733 -3.696 -14.290 1.00 81.00 93 MET A N 1
ATOM 727 C CA . MET A 1 93 ? 20.909 -2.495 -14.153 1.00 81.00 93 MET A CA 1
ATOM 728 C C . MET A 1 93 ? 19.439 -2.862 -13.918 1.00 81.00 93 MET A C 1
ATOM 730 O O . MET A 1 93 ? 18.871 -2.454 -12.911 1.00 81.00 93 MET A O 1
ATOM 734 N N . ALA A 1 94 ? 18.852 -3.714 -14.766 1.00 82.56 94 ALA A N 1
ATOM 735 C CA . ALA A 1 94 ? 17.467 -4.153 -14.606 1.00 82.56 94 ALA A CA 1
ATOM 736 C C . ALA A 1 94 ? 17.216 -4.815 -13.242 1.00 82.56 94 ALA A C 1
ATOM 738 O O . ALA A 1 94 ? 16.225 -4.508 -12.586 1.00 82.56 94 ALA A O 1
ATOM 739 N N . ARG A 1 95 ? 18.128 -5.672 -12.764 1.00 82.88 95 ARG A N 1
ATOM 740 C CA . ARG A 1 95 ? 18.003 -6.300 -11.438 1.00 82.88 95 ARG A CA 1
ATOM 741 C C . ARG A 1 95 ? 17.991 -5.291 -10.296 1.00 82.88 95 ARG A C 1
ATOM 743 O O . ARG A 1 95 ? 17.148 -5.402 -9.407 1.00 82.88 95 ARG A O 1
ATOM 750 N N . VAL A 1 96 ? 18.915 -4.333 -10.309 1.00 83.69 96 VAL A N 1
ATOM 751 C CA . VAL A 1 96 ? 18.992 -3.291 -9.277 1.00 83.69 96 VAL A CA 1
ATOM 752 C C . VAL A 1 96 ? 17.724 -2.441 -9.301 1.00 83.69 96 VAL A C 1
ATOM 754 O O . VAL A 1 96 ? 17.070 -2.300 -8.271 1.00 83.69 96 VAL A O 1
ATOM 757 N N . THR A 1 97 ? 17.317 -1.964 -10.480 1.00 86.25 97 THR A N 1
ATOM 758 C CA . THR A 1 97 ? 16.112 -1.145 -10.649 1.00 86.25 97 THR A CA 1
ATOM 759 C C . THR A 1 97 ? 14.851 -1.859 -10.159 1.00 86.25 97 THR A C 1
ATOM 761 O O . THR A 1 97 ? 14.074 -1.288 -9.397 1.00 86.25 97 THR A O 1
ATOM 764 N N . LEU A 1 98 ? 14.656 -3.122 -10.548 1.00 88.69 98 LEU A N 1
ATOM 765 C CA . LEU A 1 98 ? 13.505 -3.917 -10.117 1.00 88.69 98 LEU A CA 1
ATOM 766 C C . LEU A 1 98 ? 13.520 -4.168 -8.606 1.00 88.69 98 LEU A C 1
ATOM 768 O O . LEU A 1 98 ? 12.491 -4.033 -7.951 1.00 88.69 98 LEU A O 1
ATOM 772 N N . THR A 1 99 ? 14.686 -4.469 -8.033 1.00 87.69 99 THR A N 1
ATOM 773 C CA . THR A 1 99 ? 14.819 -4.665 -6.580 1.00 87.69 99 THR A CA 1
ATOM 774 C C . THR A 1 99 ? 14.415 -3.403 -5.821 1.00 87.69 99 THR A C 1
ATOM 776 O O . THR A 1 99 ? 13.634 -3.474 -4.875 1.00 87.69 99 THR A O 1
ATOM 779 N N . LEU A 1 100 ? 14.888 -2.237 -6.265 1.00 89.06 100 LEU A N 1
ATOM 780 C CA . LEU A 1 100 ? 14.558 -0.956 -5.643 1.00 89.06 100 LEU A CA 1
ATOM 781 C C . LEU A 1 100 ? 13.073 -0.617 -5.768 1.00 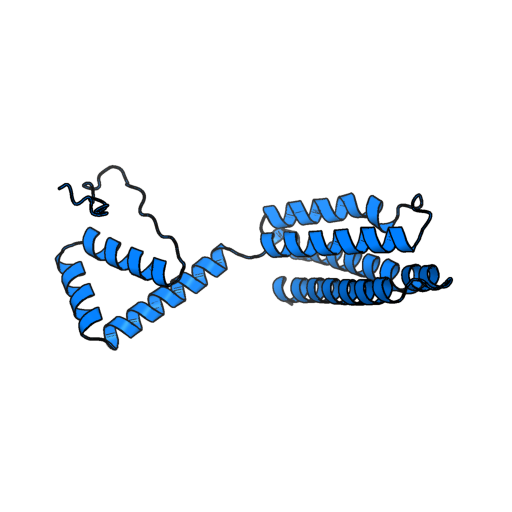89.06 100 LEU A C 1
ATOM 783 O O . LEU A 1 100 ? 12.473 -0.202 -4.781 1.00 89.06 100 LEU A O 1
ATOM 787 N N . LEU A 1 101 ? 12.458 -0.855 -6.931 1.00 92.00 101 LEU A N 1
ATOM 788 C CA . LEU A 1 101 ? 11.011 -0.691 -7.107 1.00 92.00 101 LEU A CA 1
ATOM 789 C C . LEU A 1 101 ? 10.211 -1.617 -6.183 1.00 92.00 101 LEU A C 1
ATOM 791 O O . LEU A 1 101 ? 9.216 -1.187 -5.600 1.00 92.00 101 LEU A O 1
ATOM 795 N N . SER A 1 102 ? 10.657 -2.864 -6.009 1.00 92.56 102 SER A N 1
ATOM 796 C CA . SER A 1 102 ? 10.024 -3.813 -5.090 1.00 92.56 102 SER A CA 1
ATOM 797 C C . SER A 1 102 ? 10.085 -3.332 -3.641 1.00 92.56 102 SER A C 1
ATOM 799 O O . SER A 1 102 ? 9.073 -3.378 -2.940 1.00 92.56 102 SER A O 1
ATOM 801 N N . VAL A 1 103 ? 11.257 -2.875 -3.186 1.00 91.88 103 VAL A N 1
ATOM 802 C CA . VAL A 1 103 ? 11.447 -2.353 -1.823 1.00 91.88 103 VAL A CA 1
ATOM 803 C C . VAL A 1 103 ? 10.610 -1.093 -1.619 1.00 91.88 103 VAL A C 1
ATOM 805 O O . VAL A 1 103 ? 9.833 -1.026 -0.668 1.00 91.88 103 VAL A O 1
ATOM 808 N N . PHE A 1 104 ? 10.691 -0.144 -2.554 1.00 93.75 104 PHE A N 1
ATOM 809 C CA . PHE A 1 104 ? 9.908 1.087 -2.527 1.00 93.75 104 PHE A CA 1
ATOM 810 C C . PHE A 1 104 ? 8.409 0.807 -2.416 1.00 93.75 104 PHE A C 1
ATOM 812 O O . PHE A 1 104 ? 7.745 1.360 -1.541 1.00 93.75 104 PHE A O 1
ATOM 819 N N . ARG A 1 105 ? 7.870 -0.082 -3.260 1.00 94.69 105 ARG A N 1
ATOM 820 C CA . ARG A 1 105 ? 6.449 -0.441 -3.227 1.00 94.69 105 ARG A CA 1
ATOM 821 C C . ARG A 1 105 ? 6.044 -0.987 -1.864 1.00 94.69 105 ARG A C 1
ATOM 823 O O . ARG A 1 105 ? 5.012 -0.567 -1.339 1.00 94.69 105 ARG A O 1
ATOM 830 N N . ALA A 1 106 ? 6.813 -1.928 -1.318 1.00 90.81 106 ALA A N 1
ATOM 831 C CA . ALA A 1 106 ? 6.505 -2.557 -0.038 1.00 90.81 106 ALA A CA 1
ATOM 832 C C . ALA A 1 106 ? 6.496 -1.524 1.100 1.00 90.81 106 ALA A C 1
ATOM 834 O O . ALA A 1 106 ? 5.507 -1.405 1.827 1.00 90.81 106 ALA A O 1
ATOM 835 N N . ASP A 1 107 ? 7.553 -0.721 1.197 1.00 91.00 107 ASP A N 1
ATOM 836 C CA . ASP A 1 107 ? 7.715 0.284 2.245 1.00 91.00 107 ASP A CA 1
ATOM 837 C C . ASP A 1 107 ? 6.707 1.427 2.123 1.00 91.00 107 ASP A C 1
ATOM 839 O O . ASP A 1 107 ? 6.117 1.846 3.122 1.00 91.00 107 ASP A O 1
ATOM 843 N N . PHE A 1 108 ? 6.487 1.948 0.914 1.00 92.69 108 PHE A N 1
ATOM 844 C CA . PHE A 1 108 ? 5.525 3.023 0.707 1.00 92.69 108 PHE A CA 1
ATOM 845 C C . PHE A 1 108 ? 4.107 2.533 0.992 1.00 92.69 108 PHE A C 1
ATOM 847 O O . PHE A 1 108 ? 3.385 3.200 1.730 1.00 92.69 108 PHE A O 1
ATOM 854 N N . THR A 1 109 ? 3.740 1.330 0.523 1.00 91.50 109 THR A N 1
ATOM 855 C CA . THR A 1 109 ? 2.447 0.700 0.848 1.00 91.50 109 THR A CA 1
ATOM 856 C C . THR A 1 109 ? 2.264 0.558 2.351 1.00 91.50 109 THR A C 1
ATOM 858 O O . THR A 1 109 ? 1.195 0.872 2.869 1.00 91.50 109 THR A O 1
ATOM 861 N N . TYR A 1 110 ? 3.299 0.137 3.075 1.00 86.75 110 TYR A N 1
ATOM 862 C CA . TYR A 1 110 ? 3.252 0.065 4.530 1.00 86.75 110 TYR A CA 1
ATOM 863 C C . TYR A 1 110 ? 3.021 1.446 5.165 1.00 86.75 110 TYR A C 1
ATOM 865 O O . TYR A 1 110 ? 2.163 1.591 6.030 1.00 86.75 110 TYR A O 1
ATOM 873 N N . LYS A 1 111 ? 3.723 2.485 4.700 1.00 86.62 111 LYS A N 1
ATOM 874 C CA . LYS A 1 111 ? 3.633 3.850 5.252 1.00 86.62 111 LYS A CA 1
ATOM 875 C C . LYS A 1 111 ? 2.302 4.549 4.974 1.00 86.62 111 LYS A C 1
ATOM 877 O O . LYS A 1 111 ? 1.861 5.344 5.798 1.00 86.62 111 LYS A O 1
ATOM 882 N N . ILE A 1 112 ? 1.665 4.269 3.837 1.00 86.19 112 ILE A N 1
ATOM 883 C CA . ILE A 1 112 ? 0.318 4.773 3.511 1.00 86.19 112 ILE A CA 1
ATOM 884 C C . ILE A 1 112 ? -0.796 3.867 4.042 1.00 86.19 112 ILE A C 1
ATOM 886 O O . ILE A 1 112 ? -1.975 4.231 3.952 1.00 86.19 112 ILE A O 1
ATOM 890 N N . THR A 1 113 ? -0.454 2.665 4.524 1.00 78.56 113 THR A N 1
ATOM 891 C CA . THR A 1 113 ? -1.421 1.792 5.179 1.00 78.56 113 THR A CA 1
ATOM 892 C C . THR A 1 113 ? -1.822 2.484 6.461 1.00 78.56 113 THR A C 1
ATOM 894 O O . THR A 1 113 ? -1.071 2.614 7.423 1.00 78.56 113 THR A O 1
ATOM 897 N N . ASP A 1 114 ? -3.031 3.004 6.403 1.00 65.75 114 ASP A N 1
ATOM 898 C CA . ASP A 1 114 ? -3.607 3.848 7.414 1.00 65.75 114 ASP A CA 1
ATOM 899 C C . ASP A 1 114 ? -4.002 2.962 8.596 1.00 65.75 114 ASP A C 1
ATOM 901 O O . ASP A 1 114 ? -5.101 2.411 8.652 1.00 65.75 114 ASP A O 1
ATOM 905 N N . ILE A 1 115 ? -3.047 2.758 9.508 1.00 65.44 115 ILE A N 1
ATOM 906 C CA . ILE A 1 115 ? -3.243 2.015 10.758 1.00 65.44 115 ILE A CA 1
ATOM 907 C C . ILE A 1 115 ? -4.435 2.607 11.524 1.00 65.44 115 ILE A C 1
ATOM 909 O O . ILE A 1 115 ? -5.153 1.866 12.189 1.00 65.44 115 ILE A O 1
ATOM 913 N N . SER A 1 116 ? -4.705 3.906 11.371 1.00 60.34 116 SER A N 1
ATOM 914 C CA . SER A 1 116 ? -5.839 4.602 11.980 1.00 60.34 116 SER A CA 1
ATOM 915 C C . SER A 1 116 ? -7.168 4.228 11.322 1.00 60.34 116 SER A C 1
ATOM 917 O O . SER A 1 116 ? -8.124 3.926 12.026 1.00 60.34 116 SER A O 1
ATOM 919 N N . GLU A 1 117 ? -7.247 4.167 9.991 1.00 67.12 117 GLU A N 1
ATOM 920 C CA . GLU A 1 117 ? -8.434 3.665 9.280 1.00 67.12 117 GLU A CA 1
ATOM 921 C C . GLU A 1 117 ? -8.658 2.169 9.502 1.00 67.12 117 GLU A C 1
ATOM 923 O O . GLU A 1 117 ? -9.800 1.729 9.639 1.00 67.12 117 GLU A O 1
ATOM 928 N N . LEU A 1 118 ? -7.586 1.379 9.567 1.00 70.69 118 LEU A N 1
ATOM 929 C CA . LEU A 1 118 ? -7.669 -0.028 9.939 1.00 70.69 118 LEU A CA 1
ATOM 930 C C . LEU A 1 118 ? -8.204 -0.167 11.368 1.00 70.69 118 LEU A C 1
ATOM 932 O O . LEU A 1 118 ? -9.162 -0.904 11.588 1.00 70.69 118 LEU A O 1
ATOM 936 N N . ALA A 1 119 ? -7.654 0.590 12.320 1.00 70.81 119 ALA A N 1
ATOM 937 C CA . ALA A 1 119 ? -8.130 0.629 13.697 1.00 70.81 119 ALA A CA 1
ATOM 938 C C . ALA A 1 119 ? -9.585 1.108 13.782 1.00 70.81 119 ALA A C 1
ATOM 940 O O . ALA A 1 119 ? -10.370 0.515 14.522 1.00 70.81 119 ALA A O 1
ATOM 941 N N . ARG A 1 120 ? -9.982 2.115 12.992 1.00 79.12 120 ARG A N 1
ATOM 942 C CA . ARG A 1 120 ? -11.361 2.612 12.913 1.00 79.12 120 ARG A CA 1
ATOM 943 C C . ARG A 1 120 ? -12.304 1.520 12.425 1.00 79.12 120 ARG A C 1
ATOM 945 O O . ARG A 1 120 ? -13.270 1.210 13.113 1.00 79.12 120 ARG A O 1
ATOM 952 N N . ARG A 1 121 ? -12.001 0.885 11.289 1.00 83.12 121 ARG A N 1
ATOM 953 C CA . ARG A 1 121 ? -12.829 -0.190 10.714 1.00 83.12 121 ARG A CA 1
ATOM 954 C C . ARG A 1 121 ? -12.933 -1.396 11.639 1.00 83.12 121 ARG A C 1
ATOM 956 O O . ARG A 1 121 ? -14.024 -1.931 11.815 1.00 83.12 121 ARG A O 1
ATOM 963 N N . LEU A 1 122 ? -11.820 -1.816 12.241 1.00 85.06 122 LEU A N 1
ATOM 964 C CA . LEU A 1 122 ? -11.818 -2.904 13.218 1.00 85.06 122 LEU A CA 1
ATOM 965 C C . LEU A 1 122 ? -12.665 -2.535 14.439 1.00 85.06 122 LEU A C 1
ATOM 967 O O . LEU A 1 122 ? -13.461 -3.354 14.888 1.00 85.06 122 LEU A O 1
ATOM 971 N N . SER A 1 123 ? -12.553 -1.301 14.939 1.00 86.56 123 SER A N 1
ATOM 972 C CA . SER A 1 123 ? -13.348 -0.820 16.075 1.00 86.56 123 SER A CA 1
ATOM 973 C C . SER A 1 123 ? -14.840 -0.789 15.743 1.00 86.56 123 SER A C 1
ATOM 975 O O . SER A 1 123 ? -15.650 -1.314 16.502 1.00 86.56 123 SER A O 1
ATOM 977 N N . GLU A 1 124 ? -15.219 -0.243 14.586 1.00 92.00 124 GLU A N 1
ATOM 978 C CA . GLU A 1 124 ? -16.606 -0.222 14.101 1.00 92.00 124 GLU A CA 1
ATOM 979 C C . GLU A 1 124 ? -17.186 -1.630 13.973 1.00 92.00 124 GLU A C 1
ATOM 981 O O . GLU A 1 124 ? -18.321 -1.885 14.390 1.00 92.00 124 GLU A O 1
ATOM 986 N N . HIS A 1 125 ? -16.396 -2.564 13.439 1.00 93.44 125 HIS A N 1
ATOM 987 C CA . HIS A 1 125 ? -16.800 -3.955 13.316 1.00 93.44 125 HIS A CA 1
ATOM 988 C C . HIS A 1 125 ? -16.948 -4.624 14.686 1.00 93.44 125 HIS A C 1
ATOM 990 O O . HIS A 1 125 ? -17.964 -5.275 14.934 1.00 93.44 125 HIS A O 1
ATOM 996 N N . ALA A 1 126 ? -16.004 -4.398 15.603 1.00 93.44 126 ALA A N 1
ATOM 997 C CA . ALA A 1 126 ? -16.067 -4.912 16.964 1.00 93.44 126 ALA A CA 1
ATOM 998 C C . ALA A 1 126 ? -17.319 -4.400 17.695 1.00 93.44 126 ALA A C 1
ATOM 1000 O O . ALA A 1 126 ? -18.056 -5.199 18.275 1.00 93.44 126 ALA A O 1
ATOM 1001 N N . PHE A 1 127 ? -17.622 -3.100 17.637 1.00 94.38 127 PHE A N 1
ATOM 1002 C CA . PHE A 1 127 ? -18.820 -2.545 18.277 1.00 94.38 127 PHE A CA 1
ATOM 1003 C C . PHE 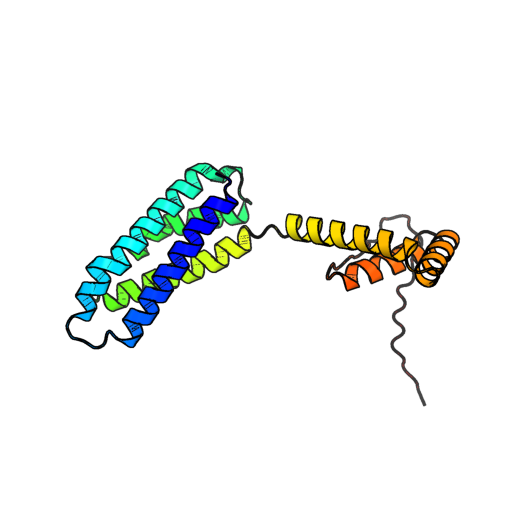A 1 127 ? -20.116 -3.032 17.622 1.00 94.38 127 PHE A C 1
ATOM 1005 O O . PHE A 1 127 ? -21.059 -3.391 18.328 1.00 94.38 127 PHE A O 1
ATOM 1012 N N . SER A 1 128 ?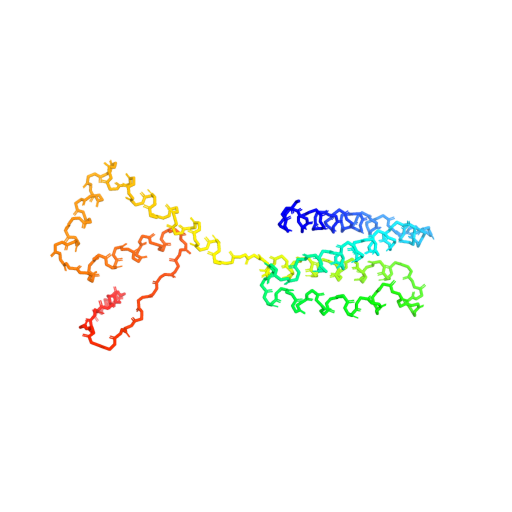 -20.153 -3.131 16.291 1.00 96.56 128 SER A N 1
ATOM 1013 C CA . SER A 1 128 ? -21.306 -3.689 15.571 1.00 96.56 128 SER A CA 1
ATOM 1014 C C . SER A 1 128 ? -21.547 -5.155 15.939 1.00 96.56 128 SER A C 1
ATOM 1016 O O . SER A 1 128 ? -22.689 -5.566 16.154 1.00 96.56 128 SER A O 1
ATOM 1018 N N . HIS A 1 129 ? -20.477 -5.949 16.045 1.00 96.38 129 HIS A N 1
ATOM 1019 C CA . HIS A 1 129 ? -20.542 -7.330 16.512 1.00 96.38 129 HIS A CA 1
ATOM 1020 C C . HIS A 1 129 ? -21.095 -7.391 17.937 1.00 96.38 129 HIS A C 1
ATOM 1022 O O . HIS A 1 129 ? -22.054 -8.115 18.173 1.00 96.38 129 HIS A O 1
ATOM 1028 N N . LEU A 1 130 ? -20.578 -6.571 18.861 1.00 95.50 130 LEU A N 1
ATOM 1029 C CA . LEU A 1 130 ? -21.059 -6.521 20.245 1.00 95.50 130 LEU A CA 1
ATOM 1030 C C . LEU A 1 130 ? -22.561 -6.232 20.331 1.00 95.50 130 LEU A C 1
ATOM 1032 O O . LEU A 1 130 ? -23.286 -6.946 21.023 1.00 95.50 130 LEU A O 1
ATOM 1036 N N . GLN A 1 131 ? -23.032 -5.207 19.617 1.00 96.25 131 GLN A N 1
ATOM 1037 C CA . GLN A 1 131 ? -24.449 -4.844 19.594 1.00 96.25 131 GLN A CA 1
ATOM 1038 C C . GLN A 1 131 ? -25.313 -6.020 19.130 1.00 96.25 131 GLN A C 1
ATOM 1040 O O . GLN A 1 131 ? -26.295 -6.366 19.785 1.00 96.25 131 GLN A O 1
ATOM 1045 N N . ARG A 1 132 ? -24.917 -6.678 18.036 1.00 97.12 132 ARG A N 1
ATOM 1046 C CA . ARG A 1 132 ? -25.634 -7.841 17.497 1.00 97.12 132 ARG A CA 1
ATOM 1047 C C . ARG A 1 132 ? -25.586 -9.035 18.451 1.00 97.12 132 ARG A C 1
ATOM 1049 O O . ARG A 1 132 ? -26.614 -9.672 18.647 1.00 97.12 132 ARG A O 1
ATOM 1056 N N . SER A 1 133 ? -24.449 -9.304 19.093 1.00 95.81 133 SER A N 1
ATOM 1057 C CA . SER A 1 133 ? -24.302 -10.393 20.066 1.00 95.81 133 SER A CA 1
ATOM 1058 C C . SER A 1 133 ? -25.156 -10.184 21.318 1.00 95.81 133 SER A C 1
ATOM 1060 O O . SER A 1 133 ? -25.771 -11.132 21.788 1.00 95.81 133 SER A O 1
ATOM 1062 N N . ILE A 1 134 ? -25.246 -8.956 21.841 1.00 96.00 134 ILE A N 1
ATOM 1063 C CA . ILE A 1 134 ? -26.112 -8.638 22.992 1.00 96.00 134 ILE A CA 1
ATOM 1064 C C . ILE A 1 134 ? -27.592 -8.869 22.652 1.00 96.00 134 ILE A C 1
ATOM 1066 O O . ILE A 1 134 ? -28.370 -9.272 23.515 1.00 96.00 134 ILE A O 1
ATOM 1070 N N . VAL A 1 135 ? -27.999 -8.598 21.411 1.00 96.06 135 VAL A N 1
ATOM 1071 C CA . VAL A 1 135 ? -29.383 -8.821 20.967 1.00 96.06 135 VAL A CA 1
ATOM 1072 C C . VAL A 1 135 ? -29.657 -10.304 20.717 1.00 96.06 135 VAL A C 1
ATOM 1074 O O . VAL A 1 135 ? -30.712 -10.796 21.109 1.00 96.06 135 VAL A O 1
ATOM 1077 N N . ALA A 1 136 ? -28.724 -11.008 20.076 1.00 96.31 136 ALA A N 1
ATOM 1078 C CA . ALA A 1 136 ? -28.918 -12.384 19.628 1.00 96.31 136 ALA A CA 1
ATOM 1079 C C . ALA A 1 136 ? -28.686 -13.443 20.721 1.00 96.31 136 ALA A C 1
ATOM 1081 O O . ALA A 1 136 ? -29.294 -14.508 20.657 1.00 96.31 136 ALA A O 1
ATOM 1082 N N . ASP A 1 137 ? -27.828 -13.174 21.713 1.00 97.12 137 ASP A N 1
ATOM 1083 C CA . ASP A 1 137 ? -27.449 -14.138 22.753 1.00 97.12 137 ASP A CA 1
ATOM 1084 C C . ASP A 1 137 ? -27.813 -13.627 24.167 1.00 97.12 137 ASP A C 1
ATOM 1086 O O . ASP A 1 137 ? -27.154 -12.721 24.702 1.00 97.12 137 ASP A O 1
ATOM 1090 N N . PRO A 1 138 ? -28.824 -14.232 24.829 1.00 95.50 138 PRO A N 1
ATOM 1091 C CA . PRO A 1 138 ? -29.222 -13.884 26.194 1.00 95.50 138 PRO A CA 1
ATOM 1092 C C . PRO A 1 138 ? -28.098 -14.023 27.230 1.00 95.50 138 PRO A C 1
ATOM 1094 O O . PRO A 1 138 ? -28.061 -13.268 28.204 1.00 95.50 138 PRO A O 1
ATOM 1097 N N . THR A 1 139 ? -27.158 -14.949 27.026 1.00 97.00 139 THR A N 1
ATOM 1098 C CA . THR A 1 139 ? -26.018 -15.157 27.926 1.00 97.00 139 THR A CA 1
ATOM 1099 C C . THR A 1 139 ? -25.050 -13.982 27.851 1.00 97.00 139 THR A C 1
ATOM 1101 O O . THR A 1 139 ? -24.592 -13.482 28.881 1.00 97.00 139 THR A O 1
ATOM 1104 N N . ILE A 1 140 ? -24.745 -13.509 26.637 1.00 95.06 140 ILE A N 1
ATOM 1105 C CA . ILE A 1 140 ? -23.902 -12.324 26.431 1.00 95.06 140 ILE A CA 1
ATOM 1106 C C . ILE A 1 140 ? -24.602 -11.092 27.007 1.00 95.06 140 ILE A C 1
ATOM 1108 O O . ILE A 1 140 ? -23.977 -10.322 27.738 1.00 95.06 140 ILE A O 1
ATOM 1112 N N . LYS A 1 141 ? -25.908 -10.944 26.765 1.00 96.62 141 LYS A N 1
ATOM 1113 C CA . LYS A 1 141 ? -26.716 -9.861 27.336 1.00 96.62 141 LYS A CA 1
ATOM 1114 C C . LYS A 1 141 ? -26.636 -9.811 28.862 1.00 96.62 141 LYS A C 1
ATOM 1116 O O . LYS A 1 141 ? -26.326 -8.752 29.403 1.00 96.62 141 LYS A O 1
ATOM 1121 N N . SER A 1 142 ? -26.862 -10.937 29.546 1.00 96.75 142 SER A N 1
ATOM 1122 C CA . SER A 1 142 ? -26.800 -10.999 31.015 1.00 96.75 142 SER A CA 1
ATOM 1123 C C . SER A 1 142 ? -25.416 -10.611 31.531 1.00 96.75 142 SER A C 1
ATOM 1125 O O . SER A 1 142 ? -25.311 -9.773 32.421 1.00 96.75 142 SER A O 1
ATOM 1127 N N . LYS A 1 143 ? -24.341 -11.134 30.920 1.00 95.62 143 LYS A N 1
ATOM 1128 C CA . LYS A 1 143 ? -22.959 -10.799 31.307 1.00 95.62 143 LYS A CA 1
ATOM 1129 C C . LYS A 1 143 ? -22.684 -9.297 31.240 1.00 95.62 143 LYS A C 1
ATOM 1131 O O . LYS A 1 143 ? -22.080 -8.747 32.157 1.00 95.62 143 LYS A O 1
ATOM 1136 N N . TRP A 1 144 ? -23.135 -8.630 30.177 1.00 95.56 144 TRP A N 1
ATOM 1137 C CA . TRP A 1 144 ? -22.963 -7.185 30.023 1.00 95.56 144 TRP A CA 1
ATOM 1138 C C . TRP A 1 144 ? -23.851 -6.374 30.975 1.00 95.56 144 TRP A C 1
ATOM 1140 O O . TRP A 1 144 ? -23.391 -5.371 31.516 1.00 95.56 144 TRP A O 1
ATOM 1150 N N . GLN A 1 145 ? -25.082 -6.818 31.246 1.00 95.88 145 GLN A N 1
ATOM 1151 C CA . GLN A 1 145 ? -25.955 -6.187 32.245 1.00 95.88 145 GLN A CA 1
ATOM 1152 C C . GLN A 1 145 ? -25.377 -6.285 33.661 1.00 95.88 145 GLN A C 1
ATOM 1154 O O . GLN A 1 145 ? -25.411 -5.310 34.411 1.00 95.88 145 GLN A O 1
ATOM 1159 N N . ASP A 1 146 ? -24.821 -7.436 34.030 1.00 95.75 146 ASP A N 1
ATOM 1160 C CA . ASP A 1 146 ? -24.214 -7.632 35.345 1.00 95.75 146 ASP A CA 1
ATOM 1161 C C . ASP A 1 146 ? -22.899 -6.862 35.474 1.00 95.75 146 ASP A C 1
ATOM 1163 O O . ASP A 1 146 ? -22.644 -6.240 36.504 1.00 95.75 146 ASP A O 1
ATOM 1167 N N . ALA A 1 147 ? -22.088 -6.812 34.415 1.00 92.88 147 ALA A N 1
ATOM 1168 C CA . ALA A 1 147 ? -20.907 -5.956 34.383 1.00 92.88 147 ALA A CA 1
ATOM 1169 C C . ALA A 1 147 ? -21.262 -4.474 34.559 1.00 92.88 147 ALA A C 1
ATOM 1171 O O . ALA A 1 147 ? -20.586 -3.787 35.320 1.00 92.88 147 ALA A O 1
ATOM 1172 N N . PHE A 1 148 ? -22.348 -4.013 33.931 1.00 93.25 148 PHE A N 1
ATOM 1173 C CA . PHE A 1 148 ? -22.839 -2.643 34.074 1.00 93.25 148 PHE A CA 1
ATOM 1174 C C . PHE A 1 148 ? -23.247 -2.320 35.515 1.00 93.25 148 PHE A C 1
ATOM 1176 O O . PHE A 1 148 ? -22.854 -1.283 36.043 1.00 93.25 148 PHE A O 1
ATOM 1183 N N . LYS A 1 149 ? -23.951 -3.237 36.194 1.00 94.31 149 LYS A N 1
ATOM 1184 C CA . LYS A 1 149 ? -24.294 -3.093 37.623 1.00 94.31 149 LYS A CA 1
ATOM 1185 C C . LYS A 1 149 ? -23.058 -3.057 38.528 1.00 94.31 149 LYS A C 1
ATOM 1187 O O . LYS A 1 149 ? -23.050 -2.341 39.522 1.00 94.31 149 LYS A O 1
ATOM 1192 N N . ASN A 1 150 ? -22.016 -3.813 38.177 1.00 90.19 150 ASN A N 1
ATOM 1193 C CA . ASN A 1 150 ? -20.762 -3.910 38.933 1.00 90.19 150 ASN A CA 1
ATOM 1194 C C . ASN A 1 150 ? -19.771 -2.764 38.644 1.00 90.19 150 ASN A C 1
ATOM 1196 O O . ASN A 1 150 ? -18.639 -2.789 39.132 1.00 90.19 150 ASN A O 1
ATOM 1200 N N . GLY A 1 151 ? -20.177 -1.771 37.849 1.00 88.62 151 GLY A N 1
ATOM 1201 C CA . GLY A 1 151 ? -19.424 -0.548 37.604 1.00 88.62 151 GLY A CA 1
ATOM 1202 C C . GLY A 1 151 ? -18.408 -0.625 36.463 1.00 88.62 151 GLY A C 1
ATOM 1203 O O . GLY A 1 151 ? -18.127 -1.672 35.872 1.00 88.62 151 GLY A O 1
ATOM 1204 N N . GLU A 1 152 ? -17.827 0.538 36.168 1.00 86.50 152 GLU A N 1
ATOM 1205 C CA . GLU A 1 152 ? -17.013 0.792 34.973 1.00 86.50 152 GLU A CA 1
ATOM 1206 C C . GLU A 1 152 ? -15.851 -0.194 34.805 1.00 86.50 152 GLU A C 1
ATOM 1208 O O . GLU A 1 152 ? -15.581 -0.646 33.699 1.00 86.50 152 GLU A O 1
ATOM 1213 N N . THR A 1 153 ? -15.191 -0.597 35.895 1.00 86.44 153 THR A N 1
ATOM 1214 C CA . THR A 1 153 ? -14.050 -1.527 35.827 1.00 86.44 153 THR A CA 1
ATOM 1215 C C . THR A 1 153 ? -14.439 -2.878 35.225 1.00 86.44 153 THR A C 1
ATOM 1217 O O . THR A 1 153 ? -13.678 -3.455 34.446 1.00 86.44 153 THR A O 1
ATOM 1220 N N . THR A 1 154 ? -15.612 -3.403 35.579 1.00 87.50 154 THR A N 1
ATOM 1221 C CA . THR A 1 154 ? -16.068 -4.712 35.095 1.00 87.50 154 THR A CA 1
ATOM 1222 C C . THR A 1 154 ? -16.480 -4.619 33.626 1.00 87.50 154 THR A C 1
ATOM 1224 O O . THR A 1 154 ? -16.081 -5.467 32.826 1.00 87.50 154 THR A O 1
ATOM 1227 N N . CYS A 1 155 ? -17.170 -3.537 33.246 1.00 89.81 155 CYS A N 1
ATOM 1228 C CA . CYS A 1 155 ? -17.444 -3.206 31.845 1.00 89.81 155 CYS A CA 1
ATOM 1229 C C . CYS A 1 155 ? -16.163 -3.044 31.023 1.00 89.81 155 CYS A C 1
ATOM 1231 O O . CYS A 1 155 ? -16.058 -3.605 29.937 1.00 89.81 155 CYS A O 1
ATOM 1233 N N . GLY A 1 156 ? -15.169 -2.329 31.551 1.00 86.44 156 GLY A N 1
ATOM 1234 C CA . GLY A 1 156 ? -13.890 -2.099 30.888 1.00 86.44 156 GLY A CA 1
ATOM 1235 C C . GLY A 1 156 ? -13.126 -3.397 30.634 1.00 86.44 156 GLY A C 1
ATOM 1236 O O . GLY A 1 156 ? -12.587 -3.584 29.547 1.00 86.44 156 GLY A O 1
ATOM 1237 N N . LYS A 1 157 ? -13.141 -4.341 31.586 1.00 88.81 157 LYS A N 1
ATOM 1238 C CA . LYS A 1 157 ? -12.538 -5.675 31.407 1.00 88.81 157 LYS A CA 1
ATOM 1239 C C . LYS A 1 157 ? -13.221 -6.475 30.296 1.00 88.81 157 LYS A C 1
ATOM 1241 O O . LYS A 1 157 ? -12.525 -7.055 29.466 1.00 88.81 157 LYS A O 1
ATOM 1246 N N . LEU A 1 158 ? -14.557 -6.493 30.259 1.00 92.25 158 LEU A N 1
ATOM 1247 C CA . LEU A 1 158 ? -15.298 -7.156 29.179 1.00 92.25 158 LEU A CA 1
ATOM 1248 C C . LEU A 1 158 ? -15.070 -6.477 27.826 1.00 92.25 158 LEU A C 1
ATOM 1250 O O . LEU A 1 158 ? -14.856 -7.167 26.833 1.00 92.25 158 LEU A O 1
ATOM 1254 N N . GLY A 1 159 ? -15.055 -5.144 27.792 1.00 91.00 159 GLY A N 1
ATOM 1255 C CA . GLY A 1 159 ? -14.764 -4.367 26.589 1.00 91.00 159 GLY A CA 1
ATOM 1256 C C . GLY A 1 159 ? -13.366 -4.635 26.045 1.00 91.00 159 GLY A C 1
ATOM 1257 O O . GLY A 1 159 ? -13.221 -4.909 24.859 1.00 91.00 159 GLY A O 1
ATOM 1258 N N . ALA A 1 160 ? -12.346 -4.648 26.904 1.00 88.94 160 ALA A N 1
ATOM 1259 C CA . ALA A 1 160 ? -10.981 -4.976 26.502 1.00 88.94 160 ALA A CA 1
ATOM 1260 C C . ALA A 1 160 ? -10.868 -6.412 25.968 1.00 88.94 160 ALA A C 1
ATOM 1262 O O . ALA A 1 160 ? -10.271 -6.631 24.917 1.00 88.94 160 ALA A O 1
ATOM 1263 N N . ALA A 1 161 ? -11.484 -7.387 26.648 1.00 91.00 161 ALA A N 1
ATOM 1264 C CA . ALA A 1 161 ? -11.511 -8.773 26.182 1.00 91.00 161 ALA A CA 1
ATOM 1265 C C . ALA A 1 161 ? -12.209 -8.910 24.819 1.00 91.00 161 ALA A C 1
ATOM 1267 O O . ALA A 1 161 ? -11.734 -9.642 23.955 1.00 91.00 161 ALA A O 1
ATOM 1268 N N . HIS A 1 162 ? -13.307 -8.180 24.611 1.00 91.62 162 HIS A N 1
ATOM 1269 C CA . HIS A 1 162 ? -14.019 -8.138 23.336 1.00 91.62 162 HIS A CA 1
ATOM 1270 C C . HIS A 1 162 ? -13.162 -7.524 22.226 1.00 91.62 162 HIS A C 1
ATOM 1272 O O . HIS A 1 162 ? -13.010 -8.132 21.175 1.00 91.62 162 HIS A O 1
ATOM 1278 N N . LEU A 1 163 ? -12.549 -6.361 22.454 1.00 89.62 163 LEU A N 1
ATOM 1279 C CA . LEU A 1 163 ? -11.668 -5.715 21.472 1.00 89.62 163 LEU A CA 1
ATOM 1280 C C . LEU A 1 163 ? -10.486 -6.618 21.080 1.00 89.62 163 LEU A C 1
ATOM 1282 O O . LEU A 1 163 ? -10.168 -6.728 19.895 1.00 89.62 163 LEU A O 1
ATOM 1286 N N . LEU A 1 164 ? -9.914 -7.352 22.041 1.00 89.31 164 LEU A N 1
ATOM 1287 C CA . LEU A 1 164 ? -8.854 -8.329 21.781 1.00 89.31 164 LEU A CA 1
ATOM 1288 C C . LEU A 1 164 ? -9.302 -9.478 20.866 1.00 89.31 164 LEU A C 1
ATOM 1290 O O . LEU A 1 164 ? -8.527 -9.896 20.009 1.00 89.31 164 LEU A O 1
ATOM 1294 N N . GLN A 1 165 ? -10.545 -9.963 20.984 1.00 89.81 165 GLN A N 1
ATOM 1295 C CA . GLN A 1 165 ? -11.089 -10.979 20.064 1.00 89.81 165 GLN A CA 1
ATOM 1296 C C . GLN A 1 165 ? -11.158 -10.485 18.611 1.00 89.81 165 GLN A C 1
ATOM 1298 O O . GLN A 1 165 ? -11.121 -11.294 17.689 1.00 89.81 165 GLN A O 1
ATOM 1303 N N . HIS A 1 166 ? -11.219 -9.166 18.408 1.00 87.38 166 HIS A N 1
ATOM 1304 C CA . HIS A 1 166 ? -11.211 -8.512 17.094 1.00 87.38 166 HIS A CA 1
ATOM 1305 C C . HIS A 1 166 ? -9.813 -8.032 16.669 1.00 87.38 166 HIS A C 1
ATOM 1307 O O . HIS A 1 166 ? -9.685 -7.268 15.715 1.00 87.38 166 HIS A O 1
ATOM 1313 N N . GLY A 1 167 ? -8.755 -8.467 17.363 1.00 84.31 167 GLY A N 1
ATOM 1314 C CA . GLY A 1 167 ? -7.368 -8.114 17.044 1.00 84.31 167 GLY A CA 1
ATOM 1315 C C . GLY A 1 167 ? -6.961 -6.698 17.462 1.00 84.31 167 GLY A C 1
ATOM 1316 O O . GLY A 1 167 ? -5.884 -6.239 17.088 1.00 84.31 167 GLY A O 1
ATOM 1317 N N . ILE A 1 168 ? -7.791 -6.005 18.247 1.00 84.38 168 ILE A N 1
ATOM 1318 C CA . ILE A 1 168 ? -7.515 -4.654 18.740 1.00 84.38 168 ILE A CA 1
ATOM 1319 C C . ILE A 1 168 ? -6.916 -4.761 20.139 1.00 84.38 168 ILE A C 1
ATOM 1321 O O . ILE A 1 168 ? -7.575 -5.181 21.092 1.00 84.38 168 ILE A O 1
ATOM 1325 N N . TRP A 1 169 ? -5.663 -4.343 20.280 1.00 79.06 169 TRP A N 1
ATOM 1326 C CA . TRP A 1 169 ? -5.030 -4.221 21.589 1.00 79.06 169 TRP A CA 1
ATOM 1327 C C . TRP A 1 169 ? -5.472 -2.912 22.244 1.00 79.06 169 TRP A C 1
ATOM 1329 O O . TRP A 1 169 ? -5.106 -1.830 21.793 1.00 79.06 169 TRP A O 1
ATOM 1339 N N . ALA A 1 170 ? -6.269 -3.013 23.307 1.00 63.59 170 ALA A N 1
ATOM 1340 C CA . ALA A 1 170 ? -6.737 -1.870 24.081 1.00 63.59 170 ALA A CA 1
ATOM 1341 C C . ALA A 1 170 ? -6.122 -1.890 25.487 1.00 63.59 170 ALA A C 1
ATOM 1343 O O . ALA A 1 170 ? -6.243 -2.878 26.213 1.00 63.59 170 ALA A O 1
ATOM 1344 N N . PHE A 1 171 ? -5.493 -0.783 25.886 1.00 59.25 171 PHE A N 1
ATOM 1345 C CA . PHE A 1 171 ? -4.940 -0.591 27.227 1.00 59.25 171 PHE A CA 1
ATOM 1346 C C . PHE A 1 171 ? -5.558 0.668 27.840 1.00 59.25 171 PHE A C 1
ATOM 1348 O O . PHE A 1 171 ? -5.544 1.723 27.210 1.00 59.25 171 PHE A O 1
ATOM 1355 N N . LYS A 1 172 ? -6.081 0.581 29.069 1.00 54.72 172 LYS A N 1
ATOM 1356 C CA . LYS A 1 172 ? -6.456 1.773 29.845 1.00 54.72 172 LYS A CA 1
ATOM 1357 C C . LYS A 1 172 ? -5.209 2.260 30.587 1.00 54.72 172 LYS A C 1
ATOM 1359 O O . LYS A 1 172 ? -4.686 1.543 31.441 1.00 54.72 172 LYS A O 1
ATOM 1364 N N . VAL A 1 173 ? -4.713 3.446 30.241 1.00 45.16 173 VAL A N 1
ATOM 1365 C CA . VAL A 1 173 ? -3.670 4.135 31.017 1.00 45.16 173 VAL A CA 1
ATOM 1366 C C . VAL A 1 173 ? -4.347 4.731 32.251 1.00 45.16 173 VAL A C 1
ATOM 1368 O O . VAL A 1 173 ? -5.420 5.313 32.134 1.00 45.16 173 VAL A O 1
ATOM 1371 N N . LYS A 1 174 ? -3.766 4.546 33.442 1.00 46.66 174 LYS A N 1
ATOM 1372 C CA . LYS A 1 174 ? -4.295 5.154 34.673 1.00 46.66 174 LYS A CA 1
ATOM 1373 C C . LYS A 1 174 ? -4.234 6.679 34.567 1.00 46.66 174 LYS A C 1
ATOM 1375 O O . LYS A 1 174 ? -3.135 7.220 34.468 1.00 46.66 174 LYS A O 1
ATOM 1380 N N . GLU A 1 175 ? -5.371 7.352 34.692 1.00 42.72 175 GLU A N 1
ATOM 1381 C CA . GLU A 1 175 ? -5.406 8.783 34.999 1.00 42.72 175 GLU A CA 1
ATOM 1382 C C . GLU A 1 175 ? -5.310 9.012 36.518 1.00 42.72 175 GLU A C 1
ATOM 1384 O O . GLU A 1 175 ? -5.738 8.184 37.333 1.00 42.72 175 GLU A O 1
ATOM 1389 N N . ALA A 1 176 ? -4.686 10.123 36.918 1.00 36.00 176 ALA A N 1
ATOM 1390 C CA . ALA A 1 176 ? -4.480 10.473 38.319 1.00 36.00 176 ALA A CA 1
ATOM 1391 C C . ALA A 1 176 ? -5.827 10.783 38.999 1.00 36.00 176 ALA A C 1
ATOM 1393 O O . ALA A 1 176 ? -6.404 11.844 38.791 1.00 36.00 176 ALA A O 1
ATOM 1394 N N . GLY A 1 177 ? -6.319 9.843 39.811 1.00 49.25 177 GLY A N 1
ATOM 1395 C CA . GLY A 1 177 ? -7.592 9.953 40.538 1.00 49.25 177 GLY A CA 1
ATOM 1396 C C . GLY A 1 177 ? -8.445 8.683 40.498 1.00 49.25 177 GLY A C 1
ATOM 1397 O O . GLY A 1 177 ? -9.326 8.513 41.338 1.00 49.25 177 GLY A O 1
ATOM 1398 N N . GLU A 1 178 ? -8.162 7.748 39.586 1.00 42.09 178 GLU A N 1
ATOM 1399 C CA . GLU A 1 178 ? -8.902 6.487 39.504 1.00 42.09 178 GLU A CA 1
ATOM 1400 C C . GLU A 1 178 ? -8.413 5.451 40.531 1.00 42.09 178 GLU A C 1
ATOM 1402 O O . GLU A 1 178 ? -7.217 5.164 40.670 1.00 42.09 178 GLU A O 1
ATOM 1407 N N . THR A 1 179 ? -9.359 4.841 41.251 1.00 47.00 179 THR A N 1
ATOM 1408 C CA . THR A 1 179 ? -9.080 3.768 42.211 1.00 47.00 179 THR A CA 1
ATOM 1409 C C . THR A 1 179 ? -8.478 2.560 41.474 1.00 47.00 179 THR A C 1
ATOM 1411 O O . THR A 1 179 ? -9.002 2.156 40.435 1.00 47.00 179 THR A O 1
ATOM 1414 N N . PRO A 1 180 ? -7.377 1.955 41.962 1.00 39.34 180 PRO A N 1
ATOM 1415 C CA . PRO A 1 180 ? -6.657 0.926 41.220 1.00 39.34 180 PRO A CA 1
ATOM 1416 C C . PRO A 1 180 ? -7.536 -0.287 40.883 1.00 39.34 180 PRO A C 1
ATOM 1418 O O . PRO A 1 180 ? -7.847 -1.101 41.753 1.00 39.34 180 PRO A O 1
ATOM 1421 N N . SER A 1 181 ? -7.863 -0.472 39.601 1.00 43.09 181 SER A N 1
ATOM 1422 C CA . SER A 1 181 ? -8.411 -1.739 39.128 1.00 43.09 181 SER A CA 1
ATOM 1423 C C . SER A 1 181 ? -7.293 -2.787 39.141 1.00 43.09 181 SER A C 1
ATOM 1425 O O . SER A 1 181 ? -6.298 -2.708 38.421 1.00 43.09 181 SER A O 1
ATOM 1427 N N . LYS A 1 182 ? -7.418 -3.777 40.031 1.00 35.97 182 LYS A N 1
ATOM 1428 C CA . LYS A 1 182 ? -6.519 -4.935 40.056 1.00 35.97 182 LYS A CA 1
ATOM 1429 C C . LYS A 1 182 ? -6.642 -5.677 38.719 1.00 35.97 182 LYS A C 1
ATOM 1431 O O . LYS A 1 182 ? -7.702 -6.234 38.395 1.00 35.97 182 LYS A O 1
ATOM 1436 N N . ILE A 1 183 ? -5.553 -5.670 37.954 1.00 37.66 183 ILE A N 1
ATOM 1437 C CA . ILE A 1 183 ? -5.307 -6.595 36.848 1.00 37.66 183 ILE A CA 1
ATOM 1438 C C . ILE A 1 183 ? -5.204 -7.988 37.475 1.00 37.66 183 ILE A C 1
ATOM 1440 O O . ILE A 1 183 ? -4.344 -8.233 38.321 1.00 37.66 183 ILE A O 1
ATOM 1444 N N . VAL A 1 184 ? -6.117 -8.887 37.106 1.00 31.64 184 VAL A N 1
ATOM 1445 C CA . VAL A 1 184 ? -6.058 -10.296 37.508 1.00 31.64 184 VAL A CA 1
ATOM 1446 C C . VAL A 1 184 ? -4.997 -10.961 36.639 1.00 31.64 184 VAL A C 1
ATOM 1448 O O . VAL A 1 184 ? -5.290 -11.487 35.574 1.00 31.64 184 VAL A O 1
ATOM 1451 N N . ASN A 1 185 ? -3.749 -10.903 37.096 1.00 32.53 185 ASN A N 1
ATOM 1452 C CA . ASN A 1 185 ? -2.740 -11.889 36.736 1.00 32.53 185 ASN A CA 1
ATOM 1453 C C . ASN A 1 185 ? -2.850 -13.016 37.762 1.00 32.53 185 ASN A C 1
ATOM 1455 O O . ASN A 1 185 ? -2.257 -12.955 38.836 1.00 32.53 185 ASN A O 1
ATOM 1459 N N . GLN A 1 186 ? -3.645 -14.036 37.448 1.00 31.03 186 GLN A N 1
ATOM 1460 C CA . GLN A 1 186 ? -3.657 -15.283 38.207 1.00 31.03 186 GLN A CA 1
ATOM 1461 C C . GLN A 1 186 ? -3.375 -16.441 37.255 1.00 31.03 186 GLN A C 1
ATOM 1463 O O . GLN A 1 186 ? -4.201 -17.310 36.996 1.00 31.03 186 GLN A O 1
ATOM 1468 N N . LEU A 1 187 ? -2.151 -16.431 36.722 1.00 31.36 187 LEU A N 1
ATOM 1469 C CA . LEU A 1 187 ? -1.502 -17.664 36.310 1.00 31.36 187 LEU A CA 1
ATOM 1470 C C . LEU A 1 187 ? -1.245 -18.475 37.581 1.00 31.36 187 LEU A C 1
ATOM 1472 O O . LEU A 1 187 ? -0.519 -18.044 38.479 1.00 31.36 187 LEU A O 1
ATOM 1476 N N . LYS A 1 188 ? -1.912 -19.627 37.653 1.00 36.03 188 LYS A N 1
ATOM 1477 C CA . LYS A 1 188 ? -1.741 -20.659 38.673 1.00 36.03 188 LYS A CA 1
ATOM 1478 C C . LYS A 1 188 ? -0.256 -20.875 38.982 1.00 36.03 188 LYS A C 1
ATOM 1480 O O . LYS A 1 188 ? 0.529 -21.198 38.094 1.00 36.03 188 LYS A O 1
ATOM 1485 N N . LYS A 1 189 ? 0.105 -20.775 40.257 1.00 32.75 189 LYS A N 1
ATOM 1486 C CA . LYS A 1 189 ? 1.197 -21.566 40.825 1.00 32.75 189 LYS A CA 1
ATOM 1487 C C . LYS A 1 189 ? 0.598 -22.399 41.941 1.00 32.75 189 LYS A C 1
ATOM 1489 O O . LYS A 1 189 ? 0.557 -21.970 43.090 1.00 32.75 189 LYS A O 1
ATOM 1494 N N . ASP A 1 190 ? 0.122 -23.576 41.556 1.00 36.56 190 ASP A N 1
ATOM 1495 C CA . ASP A 1 190 ? -0.026 -24.692 42.475 1.00 36.56 190 ASP A CA 1
ATOM 1496 C C . ASP A 1 190 ? 1.367 -24.955 43.067 1.00 36.56 190 ASP A C 1
ATOM 1498 O O . ASP A 1 190 ? 2.301 -25.333 42.356 1.00 36.56 190 ASP A O 1
ATOM 1502 N N . LYS A 1 191 ? 1.537 -24.665 44.358 1.00 37.34 191 LYS A N 1
ATOM 1503 C CA . LYS A 1 191 ? 2.650 -25.188 45.147 1.00 37.34 191 LYS A CA 1
ATOM 1504 C C . LYS A 1 191 ? 2.128 -26.425 45.872 1.00 37.34 191 LYS A C 1
ATOM 1506 O O . LYS A 1 191 ? 1.190 -26.313 46.657 1.00 37.34 191 LYS A O 1
ATOM 1511 N N . LYS A 1 192 ? 2.719 -27.575 45.545 1.00 37.59 192 LYS A N 1
ATOM 1512 C CA . LYS A 1 192 ? 2.829 -28.707 46.471 1.00 37.59 192 LYS A CA 1
ATOM 1513 C C . LYS A 1 192 ? 3.601 -28.274 47.713 1.00 37.59 192 LYS A C 1
ATOM 1515 O O . LYS A 1 192 ? 4.510 -27.425 47.551 1.00 37.59 192 LYS A O 1
#

pLDDT: mean 80.4, std 17.75, range [31.03, 97.12]

Sequence (192 aa):
MSWRTEWKAISDRIDSILEAGSFYAQFGNSSDGGSAAHKGLIPTAKEIRTSTEDFNNKYTQLLPVSATSYLDKFISDAPEFFENSNVKSPYLMARVTLTLLSVFRADFTYKITDISELARRLSEHAFSHLQRSIVADPTIKSKWQDAFKNGETTCGKLGAAHLLQHGIWAFKVKEAGETPSKIVNQLKKDKK